Protein AF-A0A1X9Z330-F1 (afdb_monomer_lite)

Foldseek 3Di:
DDDFPVLLLVQLVVQCVVDFDDVVVVVLCVQLVHDPVPFDCDDTSSRNSNRVCVSCVVVVSNLSSLVSVCVVVVPDVSSVVSNCCVPPCPDLVVLVVLLVCQVVQQEEEEEDQQNWWFDDPNDTGGLLLVLLVVLVVQCVVQVQDDDPVCSSPQQRSVVSSCPGPPRDPLPSLVSSVVSVVPTHTPCLLLVLVLVTRHLEYEYQDQEPVNCVVCVPAEFEDEAALVLPDDDGDDPVRHRYYYHDQHHSVDSNSHDRHPVSLVSSLVCCVVVRVHDDVVQLVSQQEHEYEYERDDLVDPSVVSVCVSSVQQNYPAYEYEDCDDDPVSVVSVSVCCVRRVYDYDHDDSSVSSVSSD

Sequence (354 aa):
MALNNKQFYQLVAFSSRQWPFLQPILPILDQAEIDASKIDLTGPASTMWFNIIKRADSLNQLMKLLEVMVIKIPNNDHLKEIKADLAGASFTAQVEHLKTEIRNGHCVLFLGPHFLKYSVGNENIPFSDLFMNELIESLEKYDISYDKTETDNLSYLIDRFETRDLFVSGDTERKAKKISEENDLNSGTFNRIRQLNFPLIINTNPDTTLENLFPAYYSTGFYDMSNSQSPPPVDNGKPFVYNIFGSFENPASIIFTEKEAVDFTKNIYQKNPPIPEFIREIIRNRYGIFIGFDFKEWHLKILFNVLDLRNKPGNYAFTEMKSALLERNMEYYRRQYNMSFVKNDVYRLLVALQ

Secondary structure (DSSP, 8-state):
-PPPHHHHHHHHHHHHHH--SSTTTHHHHHHTT--GGGS---SSHHHHHHHHHHHHHHTT-HHHHHHHHHHHSTT-HHHHHHHHHHHTTTHHHHHHHHHHHHHTT-EEEEE-TTT-EEEETTEEEEHHHHHHHHHHHHHHHTT----TT-TT-HHHHHHHHTTSTT--TTHHHHHHHHHHHHSEE-THHHHHHHTS--SEEEE-S---HHHHH-TTT-EEEE--TT--SPPPP--TTS-EEEETT-BTTBGGG---SHHHHHHHHHHHHHTSSPPPHHHHHHHHTSEEEEES--TT-THHHHHHHHTT-TTSS-EEEEE----SHHHHHHHHHHHHH-EEEEES-HHHHHHHT-

pLDDT: mean 87.77, std 10.0, range [44.56, 97.88]

Structure (mmCIF, N/CA/C/O backbone):
data_AF-A0A1X9Z330-F1
#
_entry.id   AF-A0A1X9Z330-F1
#
loop_
_atom_site.group_PDB
_atom_site.id
_atom_site.type_symbol
_atom_site.label_atom_id
_atom_site.label_alt_id
_atom_site.label_comp_id
_atom_site.label_asym_id
_atom_site.label_entity_id
_atom_site.label_seq_id
_atom_site.pdbx_PDB_ins_code
_atom_site.Cartn_x
_atom_site.Cartn_y
_atom_site.Cartn_z
_atom_site.occupancy
_atom_site.B_iso_or_equiv
_atom_site.auth_seq_id
_atom_site.auth_comp_id
_atom_site.auth_asym_id
_atom_site.auth_atom_id
_atom_site.pdbx_PDB_model_num
ATOM 1 N N . MET A 1 1 ? -8.594 19.526 5.640 1.00 56.91 1 MET A N 1
ATOM 2 C CA . MET A 1 1 ? -9.200 18.236 6.050 1.00 56.91 1 MET A CA 1
ATOM 3 C C . MET A 1 1 ? -10.608 18.269 5.497 1.00 56.91 1 MET A C 1
ATOM 5 O O . MET A 1 1 ? -11.317 19.195 5.854 1.00 56.91 1 MET A O 1
ATOM 9 N N . ALA A 1 2 ? -10.945 17.384 4.558 1.00 58.81 2 ALA A N 1
ATOM 10 C CA . ALA A 1 2 ? -12.160 17.518 3.754 1.00 58.81 2 ALA A CA 1
ATOM 11 C C . ALA A 1 2 ? -13.331 16.742 4.370 1.00 58.81 2 ALA A C 1
ATOM 13 O O . ALA A 1 2 ? -13.139 15.635 4.882 1.00 58.81 2 ALA A O 1
ATOM 14 N N . LEU A 1 3 ? -14.535 17.311 4.293 1.00 69.81 3 LEU A N 1
ATOM 15 C CA . LEU A 1 3 ? -15.782 16.605 4.604 1.00 69.81 3 LEU A CA 1
ATOM 16 C C . LEU A 1 3 ? -15.962 15.440 3.628 1.00 69.81 3 LEU A C 1
ATOM 18 O O . LEU A 1 3 ? -15.691 15.582 2.435 1.00 69.81 3 LEU A O 1
ATOM 22 N N . ASN A 1 4 ? -16.490 14.304 4.090 1.00 74.00 4 ASN A N 1
ATOM 23 C CA . ASN A 1 4 ? -17.019 13.330 3.135 1.00 74.00 4 ASN A CA 1
ATOM 24 C C . ASN A 1 4 ? -18.292 13.890 2.467 1.00 74.00 4 ASN A C 1
ATOM 26 O O . ASN A 1 4 ? -18.942 14.788 3.004 1.00 74.00 4 ASN A O 1
ATOM 30 N N . ASN A 1 5 ? -18.686 13.351 1.309 1.00 70.62 5 ASN A N 1
ATOM 31 C CA . ASN A 1 5 ? -19.840 13.874 0.562 1.00 70.62 5 ASN A CA 1
ATOM 32 C C . ASN A 1 5 ? -21.131 13.908 1.395 1.00 70.62 5 ASN A C 1
ATOM 34 O O . ASN A 1 5 ? -21.907 14.856 1.297 1.00 70.62 5 ASN A O 1
ATOM 38 N N . LYS A 1 6 ? -21.363 12.898 2.243 1.00 74.19 6 LYS A N 1
ATOM 39 C CA . LYS A 1 6 ? -22.547 12.847 3.108 1.00 74.19 6 LYS A CA 1
ATOM 40 C C . LYS A 1 6 ? -22.526 13.995 4.121 1.00 74.19 6 LYS A C 1
ATOM 42 O O . LYS A 1 6 ? -23.500 14.737 4.186 1.00 74.19 6 LYS A O 1
ATOM 47 N N . GLN A 1 7 ? -21.421 14.177 4.843 1.00 80.00 7 GLN A N 1
ATOM 48 C CA . GLN A 1 7 ? -21.238 15.264 5.808 1.00 80.00 7 GLN A CA 1
ATOM 49 C C . GLN A 1 7 ? -21.303 16.634 5.124 1.00 80.00 7 GLN A C 1
ATOM 51 O O . GLN A 1 7 ? -21.917 17.554 5.653 1.00 80.00 7 GLN A O 1
ATOM 56 N N . PHE A 1 8 ? -20.736 16.763 3.922 1.00 84.44 8 PHE A N 1
ATOM 57 C CA . PHE A 1 8 ? -20.800 17.981 3.121 1.00 84.44 8 PHE A CA 1
ATOM 58 C C . PHE A 1 8 ? -22.249 18.363 2.804 1.00 84.44 8 PHE A C 1
ATOM 60 O O . PHE A 1 8 ? -22.682 19.465 3.134 1.00 84.44 8 PHE A O 1
ATOM 67 N N . TYR A 1 9 ? -23.037 17.449 2.232 1.00 85.12 9 TYR A N 1
ATOM 68 C CA . TYR A 1 9 ? -24.438 17.735 1.912 1.00 85.12 9 TYR A CA 1
ATOM 69 C C . TYR A 1 9 ? -25.310 17.896 3.161 1.00 85.12 9 TYR A C 1
ATOM 71 O O . TYR A 1 9 ? -26.231 18.712 3.152 1.00 85.12 9 TYR A O 1
ATOM 79 N N . GLN A 1 10 ? -25.014 17.175 4.246 1.00 85.12 10 GLN A N 1
ATOM 80 C CA . GLN A 1 10 ? -25.671 17.374 5.540 1.00 85.12 10 GLN A CA 1
ATOM 81 C C . GLN A 1 10 ? -25.406 18.777 6.086 1.00 85.12 10 GLN A C 1
ATOM 83 O O . GLN A 1 10 ? -26.355 19.456 6.476 1.00 85.12 10 GLN A O 1
ATOM 88 N N . LEU A 1 11 ? -24.154 19.240 6.038 1.00 90.75 11 LEU A N 1
ATOM 89 C CA . LEU A 1 11 ? -23.773 20.580 6.466 1.00 90.75 11 LEU A CA 1
ATOM 90 C C . LEU A 1 11 ? -24.428 21.645 5.580 1.00 90.75 11 LEU A C 1
ATOM 92 O O . LEU A 1 11 ? -25.021 22.577 6.108 1.00 90.75 11 LEU A O 1
ATOM 96 N N . VAL A 1 12 ? -24.431 21.477 4.251 1.00 92.94 12 VAL A N 1
ATOM 97 C CA . VAL A 1 12 ? -25.149 22.378 3.327 1.00 92.94 12 VAL A CA 1
ATOM 98 C C . VAL A 1 12 ? -26.636 22.449 3.678 1.00 92.94 12 VAL A C 1
ATOM 100 O O . VAL A 1 12 ? -27.180 23.539 3.860 1.00 92.94 12 VAL A O 1
ATOM 103 N N . ALA A 1 13 ? -27.309 21.303 3.803 1.00 88.69 13 ALA A N 1
ATOM 104 C CA . ALA A 1 13 ? -28.741 21.238 4.089 1.00 88.69 13 ALA A CA 1
ATOM 105 C C . ALA A 1 13 ? -29.089 21.791 5.477 1.00 88.69 13 ALA A C 1
ATOM 107 O O . ALA A 1 13 ? -30.158 22.371 5.679 1.00 88.69 13 ALA A O 1
ATOM 108 N N . PHE A 1 14 ? -28.207 21.595 6.453 1.00 92.19 14 PHE A N 1
ATOM 109 C CA . PHE A 1 14 ? -28.332 22.177 7.778 1.00 92.19 14 PHE A CA 1
ATOM 110 C C . PHE A 1 14 ? -28.201 23.704 7.719 1.00 92.19 14 PHE A C 1
ATOM 112 O O . PHE A 1 14 ? -29.135 24.411 8.099 1.00 92.19 14 PHE A O 1
ATOM 119 N N . SER A 1 15 ? -27.095 24.215 7.178 1.00 93.75 15 SER A N 1
ATOM 120 C CA . SER A 1 15 ? -26.794 25.648 7.157 1.00 93.75 15 SER A CA 1
ATOM 121 C C . SER A 1 15 ? -27.817 26.442 6.351 1.00 93.75 15 SER A C 1
ATOM 123 O O . SER A 1 15 ? -28.225 27.519 6.771 1.00 93.75 15 SER A O 1
ATOM 125 N N . SER A 1 16 ? -28.324 25.868 5.257 1.00 92.81 16 SER A N 1
ATOM 126 C CA . SER A 1 16 ? -29.376 26.482 4.433 1.00 92.81 16 SER A CA 1
ATOM 127 C C . SER A 1 16 ? -30.691 26.681 5.179 1.00 92.81 16 SER A C 1
ATOM 129 O O . SER A 1 16 ? -31.423 27.622 4.888 1.00 92.81 16 SER A O 1
ATOM 131 N N . ARG A 1 17 ? -31.000 25.797 6.136 1.00 91.94 17 ARG A N 1
ATOM 132 C CA . ARG A 1 17 ? -32.191 25.917 6.985 1.00 91.94 17 ARG A CA 1
ATOM 133 C C . ARG A 1 17 ? -31.987 26.929 8.107 1.00 91.94 17 ARG A C 1
ATOM 135 O O . ARG A 1 17 ? -32.927 27.639 8.441 1.00 91.94 17 ARG A O 1
ATOM 142 N N . GLN A 1 18 ? -30.784 26.997 8.676 1.00 93.50 18 GLN A N 1
ATOM 143 C CA . GLN A 1 18 ? -30.483 27.912 9.783 1.00 93.50 18 GLN A CA 1
ATOM 144 C C . GLN A 1 18 ? -30.263 29.357 9.330 1.00 93.50 18 GLN A C 1
ATOM 146 O O . GLN A 1 18 ? -30.708 30.293 9.989 1.00 93.50 18 GLN A O 1
ATOM 151 N N . TRP A 1 19 ? -29.603 29.543 8.188 1.00 94.88 19 TRP A N 1
ATOM 152 C CA . TRP A 1 19 ? -29.286 30.848 7.615 1.00 94.88 19 TRP A CA 1
ATOM 153 C C . TRP A 1 19 ? -29.742 30.901 6.153 1.00 94.88 19 TRP A C 1
ATOM 155 O O . TRP A 1 19 ? -28.921 30.767 5.242 1.00 94.88 19 TRP A O 1
ATOM 165 N N . PRO A 1 20 ? -31.055 31.075 5.910 1.00 93.56 20 PRO A N 1
ATOM 166 C CA . PRO A 1 20 ? -31.608 31.092 4.558 1.00 93.56 20 PRO A CA 1
ATOM 167 C C . PRO A 1 20 ? -31.329 32.396 3.792 1.00 93.56 20 PRO A C 1
ATOM 169 O O . PRO A 1 20 ? -31.507 32.442 2.577 1.00 93.56 20 PRO A O 1
ATOM 172 N N . PHE A 1 21 ? -30.897 33.456 4.481 1.00 94.50 21 PHE A N 1
ATOM 173 C CA . PHE A 1 21 ? -30.678 34.783 3.904 1.00 94.50 21 PHE A CA 1
ATOM 174 C C . PHE A 1 21 ? -29.205 35.188 3.962 1.00 94.50 21 PHE A C 1
ATOM 176 O O . PHE A 1 21 ? -28.475 34.767 4.854 1.00 94.50 21 PHE A O 1
ATOM 183 N N . LEU A 1 22 ? -28.793 36.066 3.046 1.00 89.50 22 LEU A N 1
ATOM 184 C CA . LEU A 1 22 ? -27.410 36.535 2.934 1.00 89.50 22 LEU A CA 1
ATOM 185 C C . LEU A 1 22 ? -26.952 37.379 4.135 1.00 89.50 22 LEU A C 1
ATOM 187 O O . LEU A 1 22 ? -25.829 37.225 4.605 1.00 89.50 22 LEU A O 1
ATOM 191 N N . GLN A 1 23 ? -27.816 38.258 4.652 1.00 92.44 23 GLN A N 1
ATOM 192 C CA . GLN A 1 23 ? -27.437 39.224 5.695 1.00 92.44 23 GLN A CA 1
ATOM 193 C C . GLN A 1 23 ? -26.876 38.558 6.974 1.00 92.44 23 GLN A C 1
ATOM 195 O O . GLN A 1 23 ? -25.822 38.981 7.441 1.00 92.44 23 GLN A O 1
ATOM 200 N N . PRO A 1 24 ? -27.474 37.473 7.510 1.00 90.00 24 PRO A N 1
ATOM 201 C CA . PRO A 1 24 ? -26.894 36.721 8.629 1.00 90.00 24 PRO A CA 1
ATOM 202 C C . PRO A 1 24 ? -25.592 35.963 8.323 1.00 90.00 24 PRO A C 1
ATOM 204 O O . PRO A 1 24 ? -24.883 35.596 9.257 1.00 90.00 24 PRO A O 1
ATOM 207 N N . ILE A 1 25 ? -25.290 35.692 7.049 1.00 92.12 25 ILE A N 1
ATOM 208 C CA . ILE A 1 25 ? -24.130 34.892 6.628 1.00 92.12 25 ILE A CA 1
ATOM 209 C C . ILE A 1 25 ? -22.856 35.738 6.608 1.00 92.12 25 ILE A C 1
ATOM 211 O O . ILE A 1 25 ? -21.804 35.256 7.019 1.00 92.12 25 ILE A O 1
ATOM 215 N N . LEU A 1 26 ? -22.932 36.999 6.168 1.00 93.94 26 LEU A N 1
ATOM 216 C CA . LEU A 1 26 ? -21.749 37.856 6.009 1.00 93.94 26 LEU A CA 1
ATOM 217 C C . LEU A 1 26 ? -20.899 37.969 7.292 1.00 93.94 26 LEU A C 1
ATOM 219 O O . LEU A 1 26 ? -19.690 37.764 7.197 1.00 93.94 26 LEU A O 1
ATOM 223 N N . PRO A 1 27 ? -21.477 38.171 8.496 1.00 94.88 27 PRO A N 1
ATOM 224 C CA . PRO A 1 27 ? -20.693 38.190 9.732 1.00 94.88 27 PRO A CA 1
ATOM 225 C C . PRO A 1 27 ? -20.061 36.837 10.083 1.00 94.88 27 PRO A C 1
ATOM 227 O O . PRO A 1 27 ? -19.044 36.802 10.766 1.00 94.88 27 PRO A O 1
ATOM 230 N N . ILE A 1 28 ? -20.660 35.718 9.656 1.00 95.12 28 ILE A N 1
ATOM 231 C CA . ILE A 1 28 ? -20.098 34.375 9.872 1.00 95.12 28 ILE A CA 1
ATOM 232 C C . ILE A 1 28 ? -18.849 34.194 9.008 1.00 95.12 28 ILE A C 1
ATOM 234 O O . ILE A 1 28 ? -17.841 33.688 9.493 1.00 95.12 28 ILE A O 1
ATOM 238 N N . LEU A 1 29 ? -18.915 34.622 7.744 1.00 95.81 29 LEU A N 1
ATOM 239 C CA . LEU A 1 29 ? -17.787 34.549 6.816 1.00 95.81 29 LEU A CA 1
ATOM 240 C C . LEU A 1 29 ? -16.638 35.452 7.261 1.00 95.81 29 LEU A C 1
ATOM 242 O O . LEU A 1 29 ? -15.501 34.994 7.296 1.00 95.81 29 LEU A O 1
ATOM 246 N N . ASP A 1 30 ? -16.944 36.683 7.671 1.00 95.19 30 ASP A N 1
ATOM 247 C CA . ASP A 1 30 ? -15.957 37.638 8.182 1.00 95.19 30 ASP A CA 1
ATOM 248 C C . ASP A 1 30 ? -15.206 37.082 9.406 1.00 95.19 30 ASP A C 1
ATOM 250 O O . ASP A 1 30 ? -13.979 37.007 9.409 1.00 95.19 30 ASP A O 1
ATOM 254 N N . GLN A 1 31 ? -15.937 36.554 10.396 1.00 94.81 31 GLN A N 1
ATOM 255 C CA . GLN A 1 31 ? -15.348 35.926 11.588 1.00 94.81 31 GLN A CA 1
ATOM 256 C C . GLN A 1 31 ? -14.548 34.653 11.277 1.00 94.81 31 GLN A C 1
ATOM 258 O O . GLN A 1 31 ? -13.631 34.310 12.019 1.00 94.81 31 GLN A O 1
ATOM 263 N N . ALA A 1 32 ? -14.887 33.948 10.197 1.00 93.88 32 ALA A N 1
ATOM 264 C CA . ALA A 1 32 ? -14.151 32.780 9.722 1.00 93.88 32 ALA A CA 1
ATOM 265 C C . ALA A 1 32 ? -12.965 33.142 8.804 1.00 93.88 32 ALA A C 1
ATOM 267 O O . ALA A 1 32 ? -12.297 32.236 8.302 1.00 93.88 32 ALA A O 1
ATOM 268 N N . GLU A 1 33 ? -12.703 34.439 8.585 1.00 95.25 33 GLU A N 1
ATOM 269 C CA . GLU A 1 33 ? -11.701 34.981 7.656 1.00 95.25 33 GLU A CA 1
ATOM 270 C C . GLU A 1 33 ? -11.928 34.551 6.191 1.00 95.25 33 GLU A C 1
ATOM 272 O O . GLU A 1 33 ? -10.986 34.394 5.409 1.00 95.25 33 GLU A O 1
ATOM 277 N N . ILE A 1 34 ? -13.186 34.333 5.803 1.00 94.06 34 ILE A N 1
ATOM 278 C CA . ILE A 1 34 ? -13.578 33.928 4.452 1.00 94.06 34 ILE A CA 1
ATOM 279 C C . ILE A 1 34 ? -14.034 35.161 3.670 1.00 94.06 34 ILE A C 1
ATOM 281 O O . ILE A 1 34 ? -15.071 35.760 3.949 1.00 94.06 34 ILE A O 1
ATOM 285 N N . ASP A 1 35 ? -13.276 35.503 2.630 1.00 93.88 35 ASP A N 1
ATOM 286 C CA . ASP A 1 35 ? -13.568 36.632 1.745 1.00 93.88 35 ASP A CA 1
ATOM 287 C C . ASP A 1 35 ? -14.822 36.373 0.889 1.00 93.88 35 ASP A C 1
ATOM 289 O O . ASP A 1 35 ? -14.773 35.686 -0.139 1.00 93.88 35 ASP A O 1
ATOM 293 N N . ALA A 1 36 ? -15.949 36.948 1.318 1.00 93.56 36 ALA A N 1
ATOM 294 C CA . ALA A 1 36 ? -17.247 36.825 0.660 1.00 93.56 36 ALA A CA 1
ATOM 295 C C . ALA A 1 36 ? -17.252 37.361 -0.783 1.00 93.56 36 ALA A C 1
ATOM 297 O O . ALA A 1 36 ? -18.036 36.879 -1.598 1.00 93.56 36 ALA A O 1
ATOM 298 N N . SER A 1 37 ? -16.359 38.298 -1.134 1.00 93.50 37 SER A N 1
ATOM 299 C CA . SER A 1 37 ? -16.275 38.846 -2.500 1.00 93.50 37 SER A CA 1
ATOM 300 C C . SER A 1 37 ? -15.799 37.817 -3.532 1.00 93.50 37 SER A C 1
ATOM 302 O O . SER A 1 37 ? -16.003 37.989 -4.732 1.00 93.50 37 SER A O 1
ATOM 304 N N . LYS A 1 38 ? -15.189 36.719 -3.066 1.00 93.31 38 LYS A N 1
ATOM 305 C CA . LYS A 1 38 ? -14.674 35.619 -3.894 1.00 93.31 38 LYS A CA 1
ATOM 306 C C . LYS A 1 38 ? -15.622 34.422 -3.957 1.00 93.31 38 LYS A C 1
ATOM 308 O O . LYS A 1 38 ? -15.204 33.342 -4.379 1.00 93.31 38 LYS A O 1
ATOM 313 N N . ILE A 1 39 ? -16.862 34.577 -3.498 1.00 94.06 39 ILE A N 1
ATOM 314 C CA . ILE A 1 39 ? -17.867 33.516 -3.462 1.00 94.06 39 ILE A CA 1
ATOM 315 C C . ILE A 1 39 ? -19.092 33.991 -4.233 1.00 94.06 39 ILE A C 1
ATOM 317 O O . ILE A 1 39 ? -19.594 35.087 -4.002 1.00 94.06 39 ILE A O 1
ATOM 321 N N . ASP A 1 40 ? -19.600 33.147 -5.127 1.00 93.88 40 ASP A N 1
ATOM 322 C CA . ASP A 1 40 ? -20.923 33.366 -5.700 1.00 93.88 40 ASP A CA 1
ATOM 323 C C . ASP A 1 40 ? -21.986 33.083 -4.630 1.00 93.88 40 ASP A C 1
ATOM 325 O O . ASP A 1 40 ? -22.266 31.931 -4.282 1.00 93.88 40 ASP A O 1
ATOM 329 N N . LEU A 1 41 ? -22.529 34.165 -4.075 1.00 94.62 41 LEU A N 1
ATOM 330 C CA . LEU A 1 41 ? -23.576 34.166 -3.056 1.00 94.62 41 LEU A CA 1
ATOM 331 C C . LEU A 1 41 ? -24.956 34.467 -3.660 1.00 94.62 41 LEU A C 1
ATOM 333 O O . LEU A 1 41 ? -25.860 34.910 -2.954 1.00 94.62 41 LEU A O 1
ATOM 337 N N . THR A 1 42 ? -25.126 34.261 -4.967 1.00 91.31 42 THR A N 1
ATOM 338 C CA . THR A 1 42 ? -26.423 34.412 -5.625 1.00 91.31 42 THR A CA 1
ATOM 339 C C . THR A 1 42 ? -27.239 33.116 -5.569 1.00 91.31 42 THR A C 1
ATOM 341 O O . THR A 1 42 ? -26.714 32.006 -5.454 1.00 91.31 42 THR A O 1
ATOM 344 N N . GLY A 1 43 ? -28.564 33.255 -5.640 1.00 92.19 43 GLY A N 1
ATOM 345 C CA . GLY A 1 43 ? -29.489 32.125 -5.716 1.00 92.19 43 GLY A CA 1
ATOM 346 C C . GLY A 1 43 ? -29.973 31.582 -4.362 1.00 92.19 43 GLY A C 1
ATOM 347 O O . GLY A 1 43 ? -29.918 32.273 -3.343 1.00 92.19 43 GLY A O 1
ATOM 348 N N . PRO A 1 44 ? -30.535 30.356 -4.351 1.00 94.81 44 PRO A N 1
ATOM 349 C CA . PRO A 1 44 ? -31.099 29.745 -3.150 1.00 94.81 44 PRO A CA 1
ATOM 350 C C . PRO A 1 44 ? -30.056 29.503 -2.053 1.00 94.81 44 PRO A C 1
ATOM 352 O O . PRO A 1 44 ? -28.879 29.273 -2.335 1.00 94.81 44 PRO A O 1
ATOM 355 N N . ALA A 1 45 ? -30.507 29.438 -0.797 1.00 92.81 45 ALA A N 1
ATOM 356 C CA . ALA A 1 45 ? -29.646 29.201 0.365 1.00 92.81 45 ALA A CA 1
ATOM 357 C C . ALA A 1 45 ? -28.756 27.952 0.240 1.00 92.81 45 ALA A C 1
ATOM 359 O O . ALA A 1 45 ? -27.589 27.990 0.620 1.00 92.81 45 ALA A O 1
ATOM 360 N N . SER A 1 46 ? -29.273 26.876 -0.361 1.00 91.38 46 SER A N 1
ATOM 361 C CA . SER A 1 46 ? -28.507 25.658 -0.649 1.00 91.38 46 SER A CA 1
ATOM 362 C C . SER A 1 46 ? -27.320 25.899 -1.569 1.00 91.38 46 SER A C 1
ATOM 364 O O . SER A 1 46 ? -26.252 25.340 -1.339 1.00 91.38 46 SER A O 1
ATOM 366 N N . THR A 1 47 ? -27.488 26.744 -2.583 1.00 93.38 47 THR A N 1
ATOM 367 C CA . THR A 1 47 ? -26.426 27.094 -3.530 1.00 93.38 47 THR A CA 1
ATOM 368 C C . THR A 1 47 ? -25.387 27.986 -2.860 1.00 93.38 47 THR A C 1
ATOM 370 O O . THR A 1 47 ? -24.194 27.705 -2.960 1.00 93.38 47 THR A O 1
ATOM 373 N N . MET A 1 48 ? -25.830 28.988 -2.089 1.00 96.25 48 MET A N 1
ATOM 374 C CA . MET A 1 48 ? -24.928 29.841 -1.308 1.00 96.25 48 MET A CA 1
ATOM 375 C C . MET A 1 48 ? -24.061 29.008 -0.355 1.00 96.25 48 MET A C 1
ATOM 377 O O . MET A 1 48 ? -22.835 29.093 -0.395 1.00 96.25 48 MET A O 1
ATOM 381 N N . TRP A 1 49 ? -24.672 28.148 0.466 1.00 96.62 49 TRP A N 1
ATOM 382 C CA . TRP A 1 49 ? -23.940 27.327 1.434 1.00 96.62 49 TRP A CA 1
ATOM 383 C C . TRP A 1 49 ? -23.068 26.253 0.788 1.00 96.62 49 TRP A C 1
ATOM 385 O O . TRP A 1 49 ? -21.982 25.978 1.297 1.00 96.62 49 TRP A O 1
ATOM 395 N N . PHE A 1 50 ? -23.482 25.693 -0.350 1.00 96.00 50 PHE A N 1
ATOM 396 C CA . PHE A 1 50 ? -22.623 24.826 -1.156 1.00 96.00 50 PHE A CA 1
ATOM 397 C C . PHE A 1 50 ? -21.334 25.551 -1.564 1.00 96.00 50 PHE A C 1
ATOM 399 O O . PHE A 1 50 ? -20.237 25.039 -1.332 1.00 96.00 50 PHE A O 1
ATOM 406 N N . ASN A 1 51 ? -21.456 26.762 -2.116 1.00 94.19 51 ASN A N 1
ATOM 407 C CA . ASN A 1 51 ? -20.315 27.561 -2.564 1.00 94.19 51 ASN A CA 1
ATOM 408 C C . ASN A 1 51 ? -19.423 27.995 -1.392 1.00 94.19 51 ASN A C 1
ATOM 410 O O . ASN A 1 51 ? -18.198 27.903 -1.490 1.00 94.19 51 ASN A O 1
ATOM 414 N N . ILE A 1 52 ? -20.022 28.393 -0.265 1.00 96.75 52 ILE A N 1
ATOM 415 C CA . ILE A 1 52 ? -19.310 28.764 0.965 1.00 96.75 52 ILE A CA 1
ATOM 416 C C . ILE A 1 52 ? -18.484 27.596 1.502 1.00 96.75 52 ILE A C 1
ATOM 418 O O . ILE A 1 52 ? -17.282 27.746 1.710 1.00 96.75 52 ILE A O 1
ATOM 422 N N . ILE A 1 53 ? -19.103 26.430 1.716 1.00 94.50 53 ILE A N 1
ATOM 423 C CA . ILE A 1 53 ? -18.427 25.275 2.324 1.00 94.50 53 ILE A CA 1
ATOM 424 C C . ILE A 1 53 ? -17.328 24.766 1.388 1.00 94.50 53 ILE A C 1
ATOM 426 O O . ILE A 1 53 ? -16.219 24.491 1.840 1.00 94.50 53 ILE A O 1
ATOM 430 N N . LYS A 1 54 ? -17.589 24.726 0.075 1.00 90.12 54 LYS A N 1
ATOM 431 C CA . LYS A 1 54 ? -16.582 24.359 -0.929 1.00 90.12 54 LYS A CA 1
ATOM 432 C C . LYS A 1 54 ? -15.395 25.327 -0.929 1.00 90.12 54 LYS A C 1
ATOM 434 O O . LYS A 1 54 ? -14.246 24.891 -1.006 1.00 90.12 54 LYS A O 1
ATOM 439 N N . ARG A 1 55 ? -15.647 26.637 -0.814 1.00 89.31 55 ARG A N 1
ATOM 440 C CA . ARG A 1 55 ? -14.582 27.645 -0.719 1.00 89.31 55 ARG A CA 1
ATOM 441 C C . ARG A 1 55 ? -13.783 27.490 0.572 1.00 89.31 55 ARG A C 1
ATOM 443 O O . ARG A 1 55 ? -12.556 27.462 0.505 1.00 89.31 55 ARG A O 1
ATOM 450 N N . ALA A 1 56 ? -14.461 27.350 1.708 1.00 88.75 56 ALA A N 1
ATOM 451 C CA . ALA A 1 56 ? -13.834 27.171 3.013 1.00 88.75 56 ALA A CA 1
ATOM 452 C C . ALA A 1 56 ? -12.929 25.932 3.043 1.00 88.75 56 ALA A C 1
ATOM 454 O O . ALA A 1 56 ? -11.813 26.002 3.551 1.00 88.75 56 ALA A O 1
ATOM 455 N N . ASP A 1 57 ? -13.368 24.819 2.450 1.00 81.88 57 ASP A N 1
ATOM 456 C CA . ASP A 1 57 ? -12.562 23.600 2.347 1.00 81.88 57 ASP A CA 1
ATOM 457 C C . ASP A 1 57 ? -11.322 23.812 1.462 1.00 81.88 57 ASP A C 1
ATOM 459 O O . ASP A 1 57 ? -10.202 23.521 1.882 1.00 81.88 57 ASP A O 1
ATOM 463 N N . SER A 1 58 ? -11.480 24.460 0.297 1.00 79.81 58 SER A N 1
ATOM 464 C CA . SER A 1 58 ? -10.356 24.763 -0.610 1.00 79.81 58 SER A CA 1
ATOM 465 C C . SER A 1 58 ? -9.269 25.653 0.011 1.00 79.81 58 SER A C 1
ATOM 467 O O . SER A 1 58 ? -8.107 25.579 -0.384 1.00 79.81 58 SER A O 1
ATOM 469 N N . LEU A 1 59 ? -9.640 26.484 0.990 1.00 79.00 59 LEU A N 1
ATOM 470 C CA . LEU A 1 59 ? -8.735 27.383 1.710 1.00 79.00 59 LEU A CA 1
ATOM 471 C C . LEU A 1 59 ? -8.244 26.800 3.046 1.00 79.00 59 LEU A C 1
ATOM 473 O O . LEU A 1 59 ? -7.531 27.482 3.776 1.00 79.00 59 LEU A O 1
ATOM 477 N N . ASN A 1 60 ? -8.608 25.558 3.390 1.00 76.38 60 ASN A N 1
ATOM 478 C CA . ASN A 1 60 ? -8.390 24.961 4.717 1.00 76.38 60 ASN A CA 1
ATOM 479 C C . ASN A 1 60 ? -8.979 25.790 5.884 1.00 76.38 60 ASN A C 1
ATOM 481 O O . ASN A 1 60 ? -8.496 25.719 7.011 1.00 76.38 60 ASN A O 1
ATOM 485 N N . GLN A 1 61 ? -10.044 26.551 5.635 1.00 85.62 61 GLN A N 1
ATOM 486 C CA . GLN A 1 61 ? -10.740 27.394 6.617 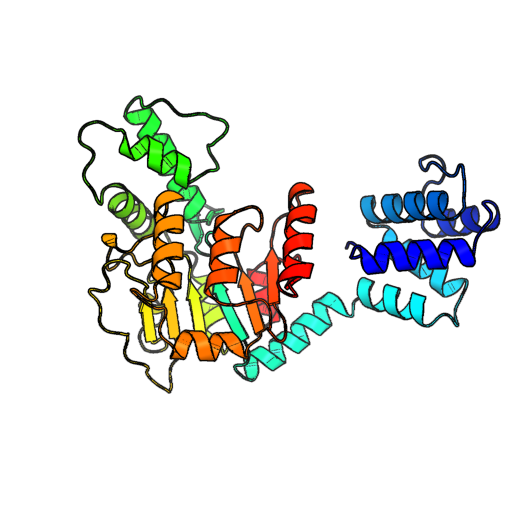1.00 85.62 61 GLN A CA 1
ATOM 487 C C . GLN A 1 61 ? -12.025 26.754 7.162 1.00 85.62 61 GLN A C 1
ATOM 489 O O . GLN A 1 61 ? -12.727 27.355 7.972 1.00 85.62 61 GLN A O 1
ATOM 494 N N . LEU A 1 62 ? -12.340 25.523 6.755 1.00 87.94 62 LEU A N 1
ATOM 495 C CA . LEU A 1 62 ? -13.563 24.833 7.163 1.00 87.94 62 LEU A CA 1
ATOM 496 C C . LEU A 1 62 ? -13.715 24.712 8.692 1.00 87.94 62 LEU A C 1
ATOM 498 O O . LEU A 1 62 ? -14.814 24.874 9.216 1.00 87.94 62 LEU A O 1
ATOM 502 N N . MET A 1 63 ? -12.615 24.480 9.411 1.00 84.69 63 MET A N 1
ATOM 503 C CA . MET A 1 63 ? -12.631 24.425 10.875 1.00 84.69 63 MET A CA 1
ATOM 504 C C . MET A 1 63 ? -13.009 25.761 11.512 1.00 84.69 63 MET A C 1
ATOM 506 O O . MET A 1 63 ? -13.863 25.785 12.396 1.00 84.69 63 MET A O 1
ATOM 510 N N . LYS A 1 64 ? -12.447 26.870 11.015 1.00 89.06 64 LYS A N 1
ATOM 511 C CA . LYS A 1 64 ? -12.798 28.221 11.475 1.00 89.06 64 LYS A CA 1
ATOM 512 C C . LYS A 1 64 ? -14.276 28.516 11.219 1.00 89.06 64 LYS A C 1
ATOM 514 O O . LYS A 1 64 ? -14.976 28.999 12.102 1.00 89.06 64 LYS A O 1
ATOM 519 N N . LEU A 1 65 ? -14.778 28.148 10.036 1.00 93.88 65 LEU A N 1
ATOM 520 C CA . LEU A 1 65 ? -16.195 28.289 9.698 1.00 93.88 65 LEU A CA 1
ATOM 521 C C . LEU A 1 65 ? -17.091 27.535 10.695 1.00 93.88 65 LEU A C 1
ATOM 523 O O . LEU A 1 65 ? -18.041 28.105 11.228 1.00 93.88 65 LEU A O 1
ATOM 527 N N . LEU A 1 66 ? -16.764 26.278 11.000 1.00 91.38 66 LEU A N 1
ATOM 528 C CA . LEU A 1 66 ? -17.526 25.471 11.957 1.00 91.38 66 LEU A CA 1
ATOM 529 C C . LEU A 1 66 ? -17.429 25.983 13.393 1.00 91.38 66 LEU A C 1
ATOM 531 O O . LEU A 1 66 ? -18.409 25.904 14.131 1.00 91.38 66 LEU A O 1
ATOM 535 N N . GLU A 1 67 ? -16.284 26.524 13.805 1.00 91.50 67 GLU A N 1
ATOM 536 C CA . GLU A 1 67 ? -16.132 27.173 15.107 1.00 91.50 67 GLU A CA 1
ATOM 537 C C . GLU A 1 67 ? -17.104 28.337 15.267 1.00 91.50 67 GLU A C 1
ATOM 539 O O . GLU A 1 67 ? -17.851 28.371 16.248 1.00 91.50 67 GLU A O 1
ATOM 544 N N . VAL A 1 68 ? -17.161 29.224 14.272 1.00 95.19 68 VAL A N 1
ATOM 545 C CA . VAL A 1 68 ? -18.095 30.354 14.262 1.00 95.19 68 VAL A CA 1
ATOM 546 C C . VAL A 1 68 ? -19.544 29.860 14.266 1.00 95.19 68 VAL A C 1
ATOM 548 O O . VAL A 1 68 ? -20.363 30.347 15.046 1.00 95.19 68 VAL A O 1
ATOM 551 N N . MET A 1 69 ? -19.873 28.849 13.458 1.00 94.31 69 MET A N 1
ATOM 552 C CA . MET A 1 69 ? -21.225 28.277 13.405 1.00 94.31 69 MET A CA 1
ATOM 553 C C . MET A 1 69 ? -21.659 27.657 14.742 1.00 94.31 69 MET A C 1
ATOM 555 O O . MET A 1 69 ? -22.791 27.878 15.175 1.00 94.31 69 MET A O 1
ATOM 559 N N . VAL A 1 70 ? -20.769 26.926 15.424 1.00 92.88 70 VAL A N 1
ATOM 560 C CA . VAL A 1 70 ? -21.038 26.344 16.752 1.00 92.88 70 VAL A CA 1
ATOM 561 C C . VAL A 1 70 ? -21.220 27.433 17.808 1.00 92.88 70 VAL A C 1
ATOM 563 O O . VAL A 1 70 ? -22.102 27.306 18.651 1.00 92.88 70 VAL A O 1
ATOM 566 N N . ILE A 1 71 ? -20.454 28.528 17.748 1.00 93.50 71 ILE A N 1
ATOM 567 C CA . ILE A 1 71 ? -20.643 29.682 18.645 1.00 93.50 71 ILE A CA 1
ATOM 568 C C . ILE A 1 71 ? -22.020 30.323 18.428 1.00 93.50 71 ILE A C 1
ATOM 570 O O . ILE A 1 71 ? -22.682 30.710 19.390 1.00 93.50 71 ILE A O 1
ATOM 574 N N . LYS A 1 72 ? -22.476 30.428 17.173 1.00 92.56 72 LYS A N 1
ATOM 575 C CA . LYS A 1 72 ? -23.783 31.014 16.837 1.00 92.56 72 LYS A CA 1
ATOM 576 C C . LYS A 1 72 ? -24.962 30.114 17.204 1.00 92.56 72 LYS A C 1
ATOM 578 O O . LYS A 1 72 ? -26.041 30.636 17.476 1.00 92.56 72 LYS A O 1
ATOM 583 N N . ILE A 1 73 ? -24.774 28.793 17.219 1.00 91.44 73 ILE A N 1
ATOM 584 C CA . ILE A 1 73 ? -25.816 27.819 17.573 1.00 91.44 73 ILE A CA 1
ATOM 585 C C . ILE A 1 73 ? -25.258 26.797 18.583 1.00 91.44 73 ILE A C 1
ATOM 587 O O . ILE A 1 73 ? -25.061 25.624 18.251 1.00 91.44 73 ILE A O 1
ATOM 591 N N . PRO A 1 74 ? -25.029 27.208 19.845 1.00 86.50 74 PRO A N 1
ATOM 592 C CA . PRO A 1 74 ? -24.315 26.398 20.836 1.00 86.50 74 PRO A CA 1
ATOM 593 C C . PRO A 1 74 ? -25.068 25.137 21.274 1.00 86.50 74 PRO A C 1
ATOM 595 O O . PRO A 1 74 ? -24.460 24.225 21.826 1.00 86.50 74 PRO A O 1
ATOM 598 N N . ASN A 1 75 ? -26.372 25.041 21.009 1.00 88.00 75 ASN A N 1
ATOM 599 C CA . ASN A 1 75 ? -27.199 23.878 21.353 1.00 88.00 75 ASN A CA 1
ATOM 600 C C . ASN A 1 75 ? -27.402 22.911 20.177 1.00 88.00 75 ASN A C 1
ATOM 602 O O . ASN A 1 75 ? -28.277 22.055 20.232 1.00 88.00 75 ASN A O 1
ATOM 606 N N . ASN A 1 76 ? -26.632 23.050 19.093 1.00 85.75 76 ASN A N 1
ATOM 607 C CA . ASN A 1 76 ? -26.734 22.140 17.962 1.00 85.75 76 ASN A CA 1
ATOM 608 C C . ASN A 1 76 ? -25.727 20.990 18.068 1.00 85.75 76 ASN A C 1
ATOM 610 O O . ASN A 1 76 ? -24.551 21.152 17.743 1.00 85.75 76 ASN A O 1
ATOM 614 N N . ASP A 1 77 ? -26.199 19.822 18.493 1.00 78.81 77 ASP A N 1
ATOM 615 C CA . ASP A 1 77 ? -25.334 18.652 18.674 1.00 78.81 77 ASP A CA 1
ATOM 616 C C . ASP A 1 77 ? -24.771 18.123 17.349 1.00 78.81 77 ASP A C 1
ATOM 618 O O . ASP A 1 77 ? -23.633 17.671 17.311 1.00 78.81 77 ASP A O 1
ATOM 622 N N . HIS A 1 78 ? -25.490 18.302 16.237 1.00 76.19 78 HIS A N 1
ATOM 623 C CA . HIS A 1 78 ? -25.021 17.895 14.911 1.00 76.19 78 HIS A CA 1
ATOM 624 C C . HIS A 1 78 ? -23.830 18.736 14.410 1.00 76.19 78 HIS A C 1
ATOM 626 O O . HIS A 1 78 ? -22.876 18.199 13.855 1.00 76.19 78 HIS A O 1
ATOM 632 N N . LEU A 1 79 ? -23.830 20.055 14.639 1.00 82.69 79 LEU A N 1
ATOM 633 C CA . LEU A 1 79 ? -22.674 20.908 14.345 1.00 82.69 79 LEU A CA 1
ATOM 634 C C . LEU A 1 79 ? -21.487 20.592 15.255 1.00 82.69 79 LEU A C 1
ATOM 636 O O . LEU A 1 79 ? -20.348 20.642 14.796 1.00 82.69 79 LEU A O 1
ATOM 640 N N . LYS A 1 80 ? -21.735 20.279 16.533 1.00 81.19 80 LYS A N 1
ATOM 641 C CA . LYS A 1 80 ? -20.677 19.848 17.459 1.00 81.19 80 LYS A CA 1
ATOM 642 C C . LYS A 1 80 ? -20.061 18.524 17.023 1.00 81.19 80 LYS A C 1
ATOM 644 O O . LYS A 1 80 ? -18.848 18.401 17.106 1.00 81.19 80 LYS A O 1
ATOM 649 N N . GLU A 1 81 ? -20.870 17.586 16.538 1.00 71.12 81 GLU A N 1
ATOM 650 C CA . GLU A 1 81 ? -20.437 16.298 15.988 1.00 71.12 81 GLU A CA 1
ATOM 651 C C . GLU A 1 81 ? -19.582 16.498 14.727 1.00 71.12 81 GLU A C 1
ATOM 653 O O . GLU A 1 81 ? -18.423 16.099 14.715 1.00 71.12 81 GLU A O 1
ATOM 658 N N . ILE A 1 82 ? -20.073 17.247 13.728 1.00 76.31 82 ILE A N 1
ATOM 659 C CA . ILE A 1 82 ? -19.299 17.580 12.514 1.00 76.31 82 ILE A CA 1
ATOM 660 C C . ILE A 1 82 ? -17.997 18.319 12.869 1.00 76.31 82 ILE A C 1
ATOM 662 O O . ILE A 1 82 ? -16.945 18.063 12.280 1.00 76.31 82 ILE A O 1
ATOM 666 N N . LYS A 1 83 ? -18.044 19.236 13.845 1.00 80.44 83 LYS A N 1
ATOM 667 C CA . LYS A 1 83 ? -16.857 19.937 14.343 1.00 80.44 83 LYS A CA 1
ATOM 668 C C . LYS A 1 83 ? -15.904 18.983 15.062 1.00 80.44 83 LYS A C 1
ATOM 670 O O . LYS A 1 83 ? -14.709 19.102 14.846 1.00 80.44 83 LYS A O 1
ATOM 675 N N . ALA A 1 84 ? -16.378 18.062 15.897 1.00 65.25 84 ALA A N 1
ATOM 676 C CA . ALA A 1 84 ? -15.538 17.092 16.603 1.00 65.25 84 ALA A CA 1
ATOM 677 C C . ALA A 1 84 ? -14.854 16.120 15.628 1.00 65.25 84 ALA A C 1
ATOM 679 O O . ALA A 1 84 ? -13.645 15.885 15.744 1.00 65.25 84 ALA A O 1
ATOM 680 N N . ASP A 1 85 ? -15.598 15.653 14.621 1.00 61.53 85 ASP A N 1
ATOM 681 C CA . ASP A 1 85 ? -15.103 14.840 13.508 1.00 61.53 85 ASP A CA 1
ATOM 682 C C . ASP A 1 85 ? -13.962 15.543 12.758 1.00 61.53 85 ASP A C 1
ATOM 684 O O . ASP A 1 85 ? -12.967 14.911 12.397 1.00 61.53 85 ASP A O 1
ATOM 688 N N . LEU A 1 86 ? -14.074 16.862 12.558 1.00 66.88 86 LEU A N 1
ATOM 689 C CA . LEU A 1 86 ? -13.076 17.671 11.852 1.00 66.88 86 LEU A CA 1
ATOM 690 C C . LEU A 1 86 ? -11.949 18.235 12.742 1.00 66.88 86 LEU A C 1
ATOM 692 O O . LEU A 1 86 ? -10.855 18.470 12.236 1.00 66.88 86 LEU A O 1
ATOM 696 N N . ALA A 1 87 ? -12.179 18.455 14.043 1.00 55.66 87 ALA A N 1
ATOM 697 C CA . ALA A 1 87 ? -11.240 19.120 14.957 1.00 55.66 87 ALA A CA 1
ATOM 698 C C . ALA A 1 87 ? -10.160 18.196 15.528 1.00 55.66 87 ALA A C 1
ATOM 700 O O . ALA A 1 87 ? -9.083 18.671 15.880 1.00 55.66 87 ALA A O 1
ATOM 701 N N . GLY A 1 88 ? -10.430 16.898 15.690 1.00 44.56 88 GLY A N 1
ATOM 702 C CA . GLY A 1 88 ? -9.487 16.055 16.432 1.00 44.56 88 GLY A CA 1
ATOM 703 C C . GLY A 1 88 ? -9.997 14.734 16.991 1.00 44.56 88 GLY A C 1
ATOM 704 O O . GLY A 1 88 ? -9.182 13.987 17.523 1.00 44.56 88 GLY A O 1
ATOM 705 N N . ALA A 1 89 ? -11.269 14.362 16.818 1.00 45.28 89 ALA A N 1
ATOM 706 C CA . ALA A 1 89 ? -11.660 12.965 17.037 1.00 45.28 89 ALA A CA 1
ATOM 707 C C . ALA A 1 89 ? -11.059 12.023 15.966 1.00 45.28 89 ALA A C 1
ATOM 709 O O . ALA A 1 89 ? -11.058 10.811 16.129 1.00 45.28 89 ALA A O 1
ATOM 710 N N . SER A 1 90 ? -10.506 12.571 14.878 1.00 60.56 90 SER A N 1
ATOM 711 C CA . SER A 1 90 ? -9.956 11.804 13.761 1.00 60.56 90 SER A CA 1
ATOM 712 C C . SER A 1 90 ? -8.541 11.285 14.036 1.00 60.56 90 SER A C 1
ATOM 714 O O . SER A 1 90 ? -8.408 10.107 14.285 1.00 60.56 90 SER A O 1
ATOM 716 N N . PHE A 1 91 ? -7.458 12.074 14.009 1.00 63.41 91 PHE A N 1
ATOM 717 C CA . PHE A 1 91 ? -6.113 11.459 14.005 1.00 63.41 91 PHE A CA 1
ATOM 718 C C . PHE A 1 91 ? -5.691 10.846 15.348 1.00 63.41 91 PHE A C 1
ATOM 720 O O . PHE A 1 91 ? -5.379 9.663 15.389 1.00 63.41 91 PHE A O 1
ATOM 727 N N . THR A 1 92 ? -5.688 11.608 16.446 1.00 68.62 92 THR A N 1
ATOM 728 C CA . THR A 1 92 ? -5.216 11.097 17.746 1.00 68.62 92 THR A CA 1
ATOM 729 C C . THR A 1 92 ? -6.094 9.956 18.248 1.00 68.62 92 THR A C 1
ATOM 731 O O . THR A 1 92 ? -5.566 8.941 18.680 1.00 68.62 92 THR A O 1
ATOM 734 N N . ALA A 1 93 ? -7.421 10.067 18.128 1.00 71.00 93 ALA A N 1
ATOM 735 C CA . ALA A 1 93 ? -8.305 8.978 18.537 1.00 71.00 93 ALA A CA 1
ATOM 736 C C . ALA A 1 93 ? -8.197 7.758 17.602 1.00 71.00 93 ALA A C 1
ATOM 738 O O . ALA A 1 93 ? -8.213 6.637 18.097 1.00 71.00 93 ALA A O 1
ATOM 739 N N . GLN A 1 94 ? -8.012 7.938 16.283 1.00 73.19 94 GLN A N 1
ATOM 740 C CA . GLN A 1 94 ? -7.711 6.818 15.375 1.00 73.19 94 GLN A CA 1
ATOM 741 C C . GLN A 1 94 ? -6.370 6.168 15.708 1.00 73.19 94 GLN A C 1
ATOM 743 O O . GLN A 1 94 ? -6.275 4.950 15.660 1.00 73.19 94 GLN A O 1
ATOM 748 N N . VAL A 1 95 ? -5.342 6.944 16.056 1.00 82.12 95 VAL A N 1
ATOM 749 C CA . VAL A 1 95 ? -4.034 6.415 16.463 1.00 82.12 95 VAL A CA 1
ATOM 750 C C . VAL A 1 95 ? -4.144 5.656 17.782 1.00 82.12 95 VAL A C 1
ATOM 752 O O . VAL A 1 95 ? -3.635 4.548 17.859 1.00 82.12 95 VAL A O 1
ATOM 755 N N . GLU A 1 96 ? -4.836 6.183 18.793 1.00 85.44 96 GLU A N 1
ATOM 756 C CA . GLU A 1 96 ? -5.042 5.481 20.071 1.00 85.44 96 GLU A CA 1
ATOM 757 C C . GLU A 1 96 ? -5.914 4.223 19.919 1.00 85.44 96 GLU A C 1
ATOM 759 O O . GLU A 1 96 ? -5.622 3.179 20.511 1.00 85.44 96 GLU A O 1
ATOM 764 N N . HIS A 1 97 ? -6.938 4.278 19.063 1.00 85.06 97 HIS A N 1
ATOM 765 C CA . HIS A 1 97 ? -7.706 3.101 18.654 1.00 85.06 97 HIS A CA 1
ATOM 766 C C . HIS A 1 97 ? -6.801 2.066 17.978 1.00 85.06 97 HIS A C 1
ATOM 768 O O . HIS A 1 97 ? -6.728 0.922 18.415 1.00 85.06 97 HIS A O 1
ATOM 774 N N . LEU A 1 98 ? -6.027 2.476 16.968 1.00 89.94 98 LEU A N 1
ATOM 775 C CA . LEU A 1 98 ? -5.108 1.594 16.251 1.00 89.94 98 LEU A CA 1
ATOM 776 C C . LEU A 1 98 ? -4.016 1.024 17.151 1.00 89.94 98 LEU A C 1
ATOM 778 O O . LEU A 1 98 ? -3.707 -0.151 17.017 1.00 89.94 98 LEU A O 1
ATOM 782 N N . LYS A 1 99 ? -3.464 1.789 18.097 1.00 92.81 99 LYS A N 1
ATOM 783 C CA . LYS A 1 99 ? -2.545 1.262 19.118 1.00 92.81 99 LYS A CA 1
ATOM 784 C C . LYS A 1 99 ? -3.178 0.115 19.887 1.00 92.81 99 LYS A C 1
ATOM 786 O O . LYS A 1 99 ? -2.534 -0.907 20.104 1.00 92.81 99 LYS A O 1
ATOM 791 N N . THR A 1 100 ? -4.428 0.294 20.308 1.00 92.50 100 THR A N 1
ATOM 792 C CA . THR A 1 100 ? -5.172 -0.712 21.069 1.00 92.50 100 THR A CA 1
ATOM 793 C C . THR A 1 100 ? -5.387 -1.969 20.227 1.00 92.50 100 THR A C 1
ATOM 795 O O . THR A 1 100 ? -5.032 -3.065 20.657 1.00 92.50 100 THR A O 1
ATOM 798 N N . GLU A 1 101 ? -5.865 -1.820 18.991 1.00 94.25 101 GLU A N 1
ATOM 799 C CA . GLU A 1 101 ? -6.097 -2.948 18.082 1.00 94.25 101 GLU A CA 1
ATOM 800 C C . GLU A 1 101 ? -4.796 -3.644 17.646 1.00 94.25 101 GLU A C 1
ATOM 802 O O . GLU A 1 101 ? -4.752 -4.871 17.577 1.00 94.25 101 GLU A O 1
ATOM 807 N N . ILE A 1 102 ? -3.706 -2.900 17.423 1.00 95.25 102 ILE A N 1
ATOM 808 C CA . ILE A 1 102 ? -2.380 -3.468 17.137 1.00 95.25 102 ILE A CA 1
ATOM 809 C C . ILE A 1 102 ? -1.891 -4.271 18.339 1.00 95.25 102 ILE A C 1
ATOM 811 O O . ILE A 1 102 ? -1.501 -5.420 18.170 1.00 95.25 102 ILE A O 1
ATOM 815 N N . ARG A 1 103 ? -1.945 -3.725 19.562 1.00 94.56 103 ARG A N 1
ATOM 816 C CA . ARG A 1 103 ? -1.527 -4.454 20.775 1.00 94.56 103 ARG A CA 1
ATOM 817 C C . ARG A 1 103 ? -2.292 -5.769 20.935 1.00 94.56 103 ARG A C 1
ATOM 819 O O . ARG A 1 103 ? -1.678 -6.784 21.257 1.00 94.56 103 ARG A O 1
ATOM 826 N N . ASN A 1 104 ? -3.584 -5.764 20.613 1.00 94.06 104 ASN A N 1
ATOM 827 C CA . ASN A 1 104 ? -4.446 -6.946 20.647 1.00 94.06 104 ASN A CA 1
ATOM 828 C C . ASN A 1 104 ? -4.246 -7.911 19.460 1.00 94.06 104 ASN A C 1
ATOM 830 O O . ASN A 1 104 ? -4.875 -8.965 19.422 1.00 94.06 104 ASN A O 1
ATOM 834 N N . GLY A 1 105 ? -3.390 -7.591 18.482 1.00 94.12 105 GLY A N 1
ATOM 835 C CA . GLY A 1 105 ? -3.185 -8.423 17.291 1.00 94.12 105 GLY A CA 1
ATOM 836 C C . GLY A 1 105 ? -4.400 -8.441 16.355 1.00 94.12 105 GLY A C 1
ATOM 837 O O . GLY A 1 105 ? -4.640 -9.413 15.640 1.00 94.12 105 GLY A O 1
ATOM 838 N N . HIS A 1 106 ? -5.205 -7.381 16.360 1.00 95.19 106 HIS A N 1
ATOM 839 C CA . HIS A 1 106 ? -6.420 -7.251 15.553 1.00 95.19 106 HIS A CA 1
ATOM 840 C C . HIS A 1 106 ? -6.203 -6.471 14.250 1.00 95.19 106 HIS A C 1
ATOM 842 O O . HIS A 1 106 ? -7.170 -6.119 13.573 1.00 95.19 106 HIS A O 1
ATOM 848 N N . CYS A 1 107 ? -4.949 -6.229 13.866 1.00 96.25 107 CYS A N 1
ATOM 849 C CA . CYS A 1 107 ? -4.591 -5.508 12.648 1.00 96.25 107 CYS A CA 1
ATOM 850 C C . CYS A 1 107 ? -3.791 -6.393 11.685 1.00 96.25 107 CYS A C 1
ATOM 852 O O . CYS A 1 107 ? -2.910 -7.143 12.098 1.00 96.25 107 CYS A O 1
ATOM 854 N N . VAL A 1 108 ? -4.072 -6.269 10.390 1.00 96.88 108 VAL A N 1
ATOM 855 C CA . VAL A 1 108 ? -3.237 -6.782 9.297 1.00 96.88 108 VAL A CA 1
ATOM 856 C C . VAL A 1 108 ? -2.552 -5.596 8.639 1.00 96.88 108 VAL A C 1
ATOM 858 O O . VAL A 1 108 ? -3.212 -4.617 8.280 1.00 96.88 108 VAL A O 1
ATOM 861 N N . LEU A 1 109 ? -1.236 -5.684 8.481 1.00 97.44 109 LEU A N 1
ATOM 862 C CA . LEU A 1 109 ? -0.454 -4.667 7.792 1.00 97.44 109 LEU A CA 1
ATOM 863 C C . LEU A 1 109 ? -0.366 -5.000 6.302 1.00 97.44 109 LEU A C 1
ATOM 865 O O . LEU A 1 109 ? -0.070 -6.128 5.931 1.00 97.44 109 LEU A O 1
ATOM 869 N N . PHE A 1 110 ? -0.594 -4.009 5.455 1.00 96.50 110 PHE A N 1
ATOM 870 C CA . PHE A 1 110 ? -0.436 -4.066 4.012 1.00 96.50 110 PHE A CA 1
ATOM 871 C C . PHE A 1 110 ? 0.666 -3.085 3.617 1.00 96.50 110 PHE A C 1
ATOM 873 O O . PHE A 1 110 ? 0.548 -1.881 3.871 1.00 96.50 110 PHE A O 1
ATOM 880 N N . LEU A 1 111 ? 1.725 -3.599 2.998 1.00 95.62 111 LEU A N 1
ATOM 881 C CA . LEU A 1 111 ? 2.855 -2.820 2.499 1.00 95.62 111 LEU A CA 1
ATOM 882 C C . LEU A 1 111 ? 2.749 -2.717 0.982 1.00 95.62 111 LEU A C 1
ATOM 884 O O . LEU A 1 111 ? 2.769 -3.737 0.300 1.00 95.62 111 LEU A O 1
ATOM 888 N N . GLY A 1 112 ? 2.591 -1.492 0.492 1.00 92.62 112 GLY A N 1
ATOM 889 C CA . GLY A 1 112 ? 2.463 -1.159 -0.921 1.00 92.62 112 GLY A CA 1
ATOM 890 C C . GLY A 1 112 ? 3.808 -0.897 -1.611 1.00 92.62 112 GLY A C 1
ATOM 891 O O . GLY A 1 112 ? 4.848 -0.855 -0.941 1.00 92.62 112 GLY A O 1
ATOM 892 N N . PRO A 1 113 ? 3.799 -0.654 -2.934 1.00 89.12 113 PRO A N 1
ATOM 893 C CA . PRO A 1 113 ? 5.013 -0.476 -3.741 1.00 89.12 113 PRO A CA 1
ATOM 894 C C . PRO A 1 113 ? 5.946 0.645 -3.257 1.00 89.12 113 PRO A C 1
ATOM 896 O O . PRO A 1 113 ? 7.165 0.513 -3.293 1.00 89.12 113 PRO A O 1
ATOM 899 N N . HIS A 1 114 ? 5.395 1.731 -2.708 1.00 90.19 114 HIS A N 1
ATOM 900 C CA . HIS A 1 114 ? 6.187 2.868 -2.224 1.00 90.19 114 HIS A CA 1
ATOM 901 C C . HIS A 1 114 ? 6.732 2.696 -0.796 1.00 90.19 114 HIS A C 1
ATOM 903 O O . HIS A 1 114 ? 7.314 3.631 -0.235 1.00 90.19 114 HIS A O 1
ATOM 909 N N . PHE A 1 115 ? 6.505 1.540 -0.160 1.00 92.75 115 PHE A N 1
ATOM 910 C CA . PHE A 1 115 ? 7.011 1.275 1.186 1.00 92.75 115 PHE A CA 1
ATOM 911 C C . PHE A 1 115 ? 8.496 0.895 1.194 1.00 92.75 115 PHE A C 1
ATOM 913 O O . PHE A 1 115 ? 9.244 1.385 2.044 1.00 92.75 115 PHE A O 1
ATOM 920 N N . LEU A 1 116 ? 8.917 0.031 0.265 1.00 94.31 116 LEU A N 1
ATOM 921 C CA . LEU A 1 116 ? 10.307 -0.392 0.136 1.00 94.31 116 LEU A CA 1
ATOM 922 C C . LEU A 1 116 ? 11.122 0.775 -0.426 1.00 94.31 116 LEU A C 1
ATOM 924 O O . LEU A 1 116 ? 10.892 1.204 -1.554 1.00 94.31 116 LEU A O 1
ATOM 928 N N . LYS A 1 117 ? 12.042 1.315 0.376 1.00 94.00 117 LYS A N 1
ATOM 929 C CA . LYS A 1 117 ? 12.859 2.479 0.017 1.00 94.00 117 LYS A CA 1
ATOM 930 C C . LYS A 1 117 ? 14.340 2.170 0.192 1.00 94.00 117 LYS A C 1
ATOM 932 O O . LYS A 1 117 ? 14.737 1.566 1.194 1.00 94.00 117 LYS A O 1
ATOM 937 N N . TYR A 1 118 ? 15.141 2.662 -0.741 1.00 94.44 118 TYR A N 1
ATOM 938 C CA . TYR A 1 118 ? 16.594 2.589 -0.697 1.00 94.44 118 TYR A CA 1
ATOM 939 C C . TYR A 1 118 ? 17.201 3.984 -0.586 1.00 94.44 118 TYR A C 1
ATOM 941 O O . TYR A 1 118 ? 16.614 4.978 -1.018 1.00 94.44 118 TYR A O 1
ATOM 949 N N . SER A 1 119 ? 18.376 4.046 0.026 1.00 92.00 119 SER A N 1
ATOM 950 C CA . SER A 1 119 ? 19.147 5.264 0.218 1.00 92.00 119 SER A CA 1
ATOM 951 C C . SER A 1 119 ? 19.995 5.501 -1.024 1.00 92.00 119 SER A C 1
ATOM 953 O O . SER A 1 119 ? 20.904 4.727 -1.311 1.00 92.00 119 SER A O 1
ATOM 955 N N . VAL A 1 120 ? 19.708 6.577 -1.753 1.00 89.38 120 VAL A N 1
ATOM 956 C CA . VAL A 1 120 ? 20.504 7.012 -2.905 1.00 89.38 120 VAL A CA 1
ATOM 957 C C . VAL A 1 120 ? 21.019 8.413 -2.606 1.00 89.38 120 VAL A C 1
ATOM 959 O O . VAL A 1 120 ? 20.270 9.391 -2.576 1.00 89.38 120 VAL A O 1
ATOM 962 N N . GLY A 1 121 ? 22.314 8.507 -2.298 1.00 87.75 121 GLY A N 1
ATOM 963 C CA . GLY A 1 121 ? 22.899 9.733 -1.758 1.00 87.75 121 GLY A CA 1
ATOM 964 C C . GLY A 1 121 ? 22.262 10.110 -0.415 1.00 87.75 121 GLY A C 1
ATOM 965 O O . GLY A 1 121 ? 22.372 9.367 0.554 1.00 87.75 121 GLY A O 1
ATOM 966 N N . ASN A 1 122 ? 21.597 11.269 -0.361 1.00 87.31 122 ASN A N 1
ATOM 967 C CA . ASN A 1 122 ? 20.913 11.769 0.841 1.00 87.31 122 ASN A CA 1
ATOM 968 C C . ASN A 1 122 ? 19.387 11.567 0.803 1.00 87.31 122 ASN A C 1
ATOM 970 O O . ASN A 1 122 ? 18.683 12.056 1.691 1.00 87.31 122 ASN A O 1
ATOM 974 N N . GLU A 1 123 ? 18.864 10.893 -0.221 1.00 90.06 123 GLU A N 1
ATOM 975 C CA . GLU A 1 123 ? 17.429 10.711 -0.427 1.00 90.06 123 GLU A CA 1
ATOM 976 C C . GLU A 1 123 ? 17.008 9.256 -0.218 1.00 90.06 123 GLU A C 1
ATOM 978 O O . GLU A 1 123 ? 17.789 8.325 -0.403 1.00 90.06 123 GLU A O 1
ATOM 983 N N . ASN A 1 124 ? 15.748 9.069 0.181 1.00 90.62 124 ASN A N 1
ATOM 984 C CA . ASN A 1 124 ? 15.124 7.756 0.299 1.00 90.62 124 ASN A CA 1
ATOM 985 C C . ASN A 1 124 ? 14.136 7.583 -0.843 1.00 90.62 124 ASN A C 1
ATOM 987 O O . ASN A 1 124 ? 13.049 8.167 -0.808 1.00 90.62 124 ASN A O 1
ATOM 991 N N . ILE A 1 125 ? 14.515 6.778 -1.826 1.00 92.88 125 ILE A N 1
ATOM 992 C CA . ILE A 1 125 ? 13.765 6.610 -3.065 1.00 92.88 125 ILE A CA 1
ATOM 993 C C . ILE A 1 125 ? 13.022 5.268 -3.013 1.00 92.88 125 ILE A C 1
ATOM 995 O O . ILE A 1 125 ? 13.629 4.255 -2.647 1.00 92.88 125 ILE A O 1
ATOM 999 N N . PRO A 1 126 ? 11.713 5.232 -3.323 1.00 93.38 126 PRO A N 1
ATOM 1000 C CA . PRO A 1 126 ? 10.980 3.985 -3.499 1.00 93.38 126 PRO A CA 1
ATOM 1001 C C . PRO A 1 126 ? 11.631 3.039 -4.509 1.00 93.38 126 PRO A C 1
ATOM 1003 O O . PRO A 1 126 ? 12.151 3.466 -5.538 1.00 93.38 126 PRO A O 1
ATOM 1006 N N . PHE A 1 127 ? 11.544 1.738 -4.244 1.00 95.06 127 PHE A N 1
ATOM 1007 C CA . PHE A 1 127 ? 12.019 0.698 -5.152 1.00 95.06 127 PHE A CA 1
ATOM 1008 C C . PHE A 1 127 ? 11.402 0.813 -6.551 1.00 95.06 127 PHE A C 1
ATOM 1010 O O . PHE A 1 127 ? 12.118 0.708 -7.544 1.00 95.06 127 PHE A O 1
ATOM 1017 N N . SER A 1 128 ? 10.090 1.063 -6.624 1.00 92.69 128 SER A N 1
ATOM 1018 C CA . SER A 1 128 ? 9.366 1.274 -7.883 1.00 92.69 128 SER A CA 1
ATOM 1019 C C . SER A 1 128 ? 10.008 2.369 -8.729 1.00 92.69 128 SER A C 1
ATOM 1021 O O . SER A 1 128 ? 10.212 2.180 -9.923 1.00 92.69 128 SER A O 1
ATOM 1023 N N . ASP A 1 129 ? 10.385 3.482 -8.102 1.00 93.62 129 ASP A N 1
ATOM 1024 C CA . ASP A 1 129 ? 10.922 4.656 -8.788 1.00 93.62 129 ASP A CA 1
ATOM 1025 C C . ASP A 1 129 ? 12.343 4.384 -9.290 1.00 93.62 129 ASP A C 1
ATOM 1027 O O . ASP A 1 129 ? 12.677 4.711 -10.428 1.00 93.62 129 ASP A O 1
ATOM 1031 N N . LEU A 1 130 ? 13.166 3.706 -8.480 1.00 95.56 130 LEU A N 1
ATOM 1032 C CA . LEU A 1 130 ? 14.487 3.241 -8.914 1.00 95.56 130 LEU A CA 1
ATOM 1033 C C . LEU A 1 130 ? 14.386 2.278 -10.093 1.00 95.56 130 LEU A C 1
ATOM 1035 O O . LEU A 1 130 ? 15.161 2.382 -11.042 1.00 95.56 130 LEU A O 1
ATOM 1039 N N . PHE A 1 131 ? 13.418 1.364 -10.058 1.00 96.69 131 PHE A N 1
ATOM 1040 C CA . PHE A 1 131 ? 13.240 0.399 -11.130 1.00 96.69 131 PHE A CA 1
ATOM 1041 C C . PHE A 1 131 ? 12.746 1.047 -12.424 1.00 96.69 131 PHE A C 1
ATOM 1043 O O . PHE A 1 131 ? 13.282 0.748 -13.489 1.00 96.69 131 PHE A O 1
ATOM 1050 N N . MET A 1 132 ? 11.804 1.989 -12.345 1.00 96.06 132 MET A N 1
ATOM 1051 C CA . MET A 1 132 ? 11.373 2.769 -13.509 1.00 96.06 132 MET A CA 1
ATOM 1052 C C . MET A 1 132 ? 12.533 3.556 -14.126 1.00 96.06 132 MET A C 1
ATOM 1054 O O . MET A 1 132 ? 12.712 3.506 -15.342 1.00 96.06 132 MET A O 1
ATOM 1058 N N . ASN A 1 133 ? 13.369 4.207 -13.311 1.00 96.00 133 ASN A N 1
ATOM 1059 C CA . ASN A 1 133 ? 14.543 4.934 -13.803 1.00 96.00 133 ASN A CA 1
ATOM 1060 C C . ASN A 1 133 ? 15.537 4.002 -14.515 1.00 96.00 133 ASN A C 1
ATOM 1062 O O . ASN A 1 133 ? 15.958 4.291 -15.633 1.00 96.00 133 ASN A O 1
ATOM 1066 N N . GLU A 1 134 ? 15.846 2.844 -13.928 1.00 96.75 134 GLU A N 1
ATOM 1067 C CA . GLU A 1 134 ? 16.736 1.847 -14.539 1.00 96.75 134 GLU A CA 1
ATOM 1068 C C . GLU A 1 134 ? 16.171 1.290 -15.864 1.00 96.75 134 GLU A C 1
ATOM 1070 O O . GLU A 1 134 ? 16.921 0.986 -16.803 1.00 96.75 134 GLU A O 1
ATOM 1075 N N . LEU A 1 135 ? 14.846 1.131 -15.963 1.00 97.62 135 LEU A N 1
ATOM 1076 C CA . LEU A 1 135 ? 14.180 0.732 -17.203 1.00 97.62 135 LEU A CA 1
ATOM 1077 C C . LEU A 1 135 ? 14.286 1.834 -18.257 1.00 97.62 135 LEU A C 1
ATOM 1079 O O . LEU A 1 135 ? 14.672 1.529 -19.381 1.00 97.62 135 LEU A O 1
ATOM 1083 N N . ILE A 1 136 ? 14.034 3.095 -17.901 1.00 97.88 136 ILE A N 1
ATOM 1084 C CA . ILE A 1 136 ? 14.182 4.246 -18.804 1.00 97.88 136 ILE A CA 1
ATOM 1085 C C . ILE A 1 136 ? 15.613 4.332 -19.348 1.00 97.88 136 ILE A C 1
ATOM 1087 O O . ILE A 1 136 ? 15.795 4.371 -20.565 1.00 97.88 136 ILE A O 1
ATOM 1091 N N . GLU A 1 137 ? 16.629 4.253 -18.485 1.00 96.75 137 GLU A N 1
ATOM 1092 C CA . GLU A 1 137 ? 18.036 4.239 -18.912 1.00 96.75 137 GLU A CA 1
ATOM 1093 C C . GLU A 1 137 ? 18.335 3.072 -19.863 1.00 96.75 137 GLU A C 1
ATOM 1095 O O . GLU A 1 137 ? 19.096 3.200 -20.825 1.00 96.75 137 GLU A O 1
ATOM 1100 N N . SER A 1 138 ? 17.708 1.917 -19.627 1.00 96.38 138 SER A N 1
ATOM 1101 C CA . SER A 1 138 ? 17.845 0.757 -20.506 1.00 96.38 138 SER A CA 1
ATOM 1102 C C . SER A 1 138 ? 17.183 0.985 -21.861 1.00 96.38 138 SER A C 1
ATOM 1104 O O . SER A 1 138 ? 17.786 0.662 -22.881 1.00 96.38 138 SER A O 1
ATOM 1106 N N . LEU A 1 139 ? 15.970 1.539 -21.885 1.00 97.00 139 LEU A N 1
ATOM 1107 C CA . LEU A 1 139 ? 15.254 1.864 -23.117 1.00 97.00 139 LEU A CA 1
ATOM 1108 C C . LEU A 1 139 ? 16.074 2.832 -23.974 1.00 97.00 139 LEU A C 1
ATOM 1110 O O . LEU A 1 139 ? 16.254 2.585 -25.162 1.00 97.00 139 LEU A O 1
ATOM 1114 N N . GLU A 1 140 ? 16.652 3.868 -23.364 1.00 96.56 140 GLU A N 1
ATOM 1115 C CA . GLU A 1 140 ? 17.525 4.824 -24.053 1.00 96.56 140 GLU A CA 1
ATOM 1116 C C . GLU A 1 140 ? 18.816 4.172 -24.557 1.00 96.56 140 GLU A C 1
ATOM 1118 O O . GLU A 1 140 ? 19.212 4.374 -25.704 1.00 96.56 140 GLU A O 1
ATOM 1123 N N . LYS A 1 141 ? 19.452 3.328 -23.737 1.00 95.88 141 LYS A N 1
ATOM 1124 C CA . LYS A 1 141 ? 20.673 2.600 -24.111 1.00 95.88 141 LYS A CA 1
ATOM 1125 C C . LYS A 1 141 ? 20.471 1.664 -25.305 1.00 95.88 141 LYS A C 1
ATOM 1127 O O . LYS A 1 141 ? 21.399 1.486 -26.093 1.00 95.88 141 LYS A O 1
ATOM 1132 N N . TYR A 1 142 ? 19.306 1.029 -25.404 1.00 95.56 142 TYR A N 1
ATOM 1133 C CA . TYR A 1 142 ? 18.971 0.098 -26.484 1.00 95.56 142 TYR A CA 1
ATOM 1134 C C . TYR A 1 142 ? 18.218 0.766 -27.649 1.00 95.56 142 TYR A C 1
ATOM 1136 O O . TYR A 1 142 ? 17.775 0.053 -28.544 1.00 95.56 142 TYR A O 1
ATOM 1144 N N . ASP A 1 143 ? 18.083 2.099 -27.652 1.00 96.06 143 ASP A N 1
ATOM 1145 C CA . ASP A 1 143 ? 17.341 2.876 -28.662 1.00 96.06 143 ASP A CA 1
ATOM 1146 C C . ASP A 1 143 ? 15.888 2.391 -28.867 1.00 96.06 143 ASP A C 1
ATOM 1148 O O . ASP A 1 143 ? 15.350 2.329 -29.973 1.00 96.06 143 ASP A O 1
ATOM 1152 N N . ILE A 1 144 ? 15.227 2.015 -27.769 1.00 96.81 144 ILE A N 1
ATOM 1153 C CA . ILE A 1 144 ? 13.838 1.551 -27.767 1.00 96.81 144 ILE A CA 1
ATOM 1154 C C . ILE A 1 144 ? 12.927 2.751 -27.541 1.00 96.81 144 ILE A C 1
ATOM 1156 O O . ILE A 1 144 ? 12.952 3.387 -26.491 1.00 96.81 144 ILE A O 1
ATOM 1160 N N . SER A 1 145 ? 12.064 3.040 -28.516 1.00 96.31 145 SER A N 1
ATOM 1161 C CA . SER A 1 145 ? 11.078 4.117 -28.398 1.00 96.31 145 SER A CA 1
ATOM 1162 C C . SER A 1 145 ? 10.070 3.844 -27.272 1.00 96.31 145 SER A C 1
ATOM 1164 O O . SER A 1 145 ? 9.560 2.729 -27.141 1.00 96.31 145 SER A O 1
ATOM 1166 N N . TYR A 1 146 ? 9.743 4.871 -26.494 1.00 97.25 146 TYR A N 1
ATOM 1167 C CA . TYR A 1 146 ? 8.697 4.860 -25.473 1.00 97.25 146 TYR A CA 1
ATOM 1168 C C . TYR A 1 146 ? 8.053 6.252 -25.366 1.00 97.25 146 TYR A C 1
ATOM 1170 O O . TYR A 1 146 ? 8.626 7.248 -25.817 1.00 97.25 146 TYR A O 1
ATOM 1178 N N . ASP A 1 147 ? 6.849 6.320 -24.803 1.00 96.62 147 ASP A N 1
ATOM 1179 C CA . ASP A 1 147 ? 6.142 7.570 -24.552 1.00 96.62 147 ASP A CA 1
ATOM 1180 C C . ASP A 1 147 ? 6.686 8.232 -23.283 1.00 96.62 147 ASP A C 1
ATOM 1182 O O . ASP A 1 147 ? 6.636 7.670 -22.188 1.00 96.62 147 ASP A O 1
ATOM 1186 N N . LYS A 1 148 ? 7.197 9.456 -23.428 1.00 94.44 148 LYS A N 1
ATOM 1187 C CA . LYS A 1 148 ? 7.762 10.230 -22.318 1.00 94.44 148 LYS A CA 1
ATOM 1188 C C . LYS A 1 148 ? 6.705 10.713 -21.327 1.00 94.44 148 LYS A C 1
ATOM 1190 O O . LYS A 1 148 ? 7.078 11.226 -20.277 1.00 94.44 148 LYS A O 1
ATOM 1195 N N . THR A 1 149 ? 5.414 10.590 -21.640 1.00 94.00 149 THR A N 1
ATOM 1196 C CA . THR A 1 149 ? 4.346 10.875 -20.673 1.00 94.00 149 THR A CA 1
ATOM 1197 C C . THR A 1 149 ? 4.015 9.693 -19.766 1.00 94.00 149 THR A C 1
ATOM 1199 O O . THR A 1 149 ? 3.269 9.888 -18.817 1.00 94.00 149 THR A O 1
ATOM 1202 N N . GLU A 1 150 ? 4.561 8.502 -20.031 1.00 92.81 150 GLU A N 1
ATOM 1203 C CA . GLU A 1 150 ? 4.305 7.259 -19.282 1.00 92.81 150 GLU A CA 1
ATOM 1204 C C . GLU A 1 150 ? 5.522 6.834 -18.432 1.00 92.81 150 GLU A C 1
ATOM 1206 O O . GLU A 1 150 ? 5.721 5.658 -18.128 1.00 92.81 150 GLU A O 1
ATOM 1211 N N . THR A 1 151 ? 6.385 7.783 -18.053 1.00 92.25 151 THR A N 1
ATOM 1212 C CA . THR A 1 151 ? 7.599 7.505 -17.259 1.00 92.25 151 THR A CA 1
ATOM 1213 C C . THR A 1 151 ? 7.314 7.119 -15.806 1.00 92.25 151 THR A C 1
ATOM 1215 O O . THR A 1 151 ? 8.216 6.659 -15.117 1.00 92.25 151 THR A O 1
ATOM 1218 N N . ASP A 1 152 ? 6.086 7.324 -15.330 1.00 89.25 152 ASP A N 1
ATOM 1219 C CA . ASP A 1 152 ? 5.597 6.915 -14.009 1.00 89.25 152 ASP A CA 1
ATOM 1220 C C . ASP A 1 152 ? 4.748 5.629 -14.058 1.00 89.25 152 ASP A C 1
ATOM 1222 O O . ASP A 1 152 ? 4.096 5.271 -13.076 1.00 89.25 152 ASP A O 1
ATOM 1226 N N . ASN A 1 153 ? 4.760 4.913 -15.189 1.00 90.69 153 ASN A N 1
ATOM 1227 C CA . ASN A 1 153 ? 4.005 3.683 -15.393 1.00 90.69 153 ASN A CA 1
ATOM 1228 C C . ASN A 1 153 ? 4.941 2.472 -15.522 1.00 90.69 153 ASN A C 1
ATOM 1230 O O . ASN A 1 153 ? 5.409 2.125 -16.609 1.00 90.69 153 ASN A O 1
ATOM 1234 N N . LEU A 1 154 ? 5.191 1.792 -14.397 1.00 92.38 154 LEU A N 1
ATOM 1235 C CA . LEU A 1 154 ? 6.108 0.650 -14.344 1.00 92.38 154 LEU A CA 1
ATOM 1236 C C . LEU A 1 154 ? 5.718 -0.479 -15.312 1.00 92.38 154 LEU A C 1
ATOM 1238 O O . LEU A 1 154 ? 6.586 -1.000 -16.008 1.00 92.38 154 LEU A O 1
ATOM 1242 N N . SER A 1 155 ? 4.430 -0.835 -15.397 1.00 93.12 155 SER A N 1
ATOM 1243 C CA . SER A 1 155 ? 3.981 -1.895 -16.313 1.00 93.12 155 SER A CA 1
ATOM 1244 C C . SER A 1 155 ? 4.276 -1.533 -17.763 1.00 93.12 155 SER A C 1
ATOM 1246 O O . SER A 1 155 ? 4.777 -2.369 -18.507 1.00 93.12 155 SER A O 1
ATOM 1248 N N . TYR A 1 156 ? 3.988 -0.291 -18.160 1.00 95.19 156 TYR A N 1
ATOM 1249 C CA . TYR A 1 156 ? 4.266 0.179 -19.512 1.00 95.19 156 TYR A CA 1
ATOM 1250 C C . TYR A 1 156 ? 5.764 0.126 -19.830 1.00 95.19 156 TYR A C 1
ATOM 1252 O O . TYR A 1 156 ? 6.159 -0.374 -20.883 1.00 95.19 156 TYR A O 1
ATOM 1260 N N . LEU A 1 157 ? 6.610 0.615 -18.920 1.00 96.94 157 LEU A N 1
ATOM 1261 C CA . LEU A 1 157 ? 8.061 0.621 -19.117 1.00 96.94 157 LEU A CA 1
ATOM 1262 C C . LEU A 1 157 ? 8.630 -0.796 -19.237 1.00 96.94 157 LEU A C 1
ATOM 1264 O O . LEU A 1 157 ? 9.509 -1.025 -20.070 1.00 96.94 157 LEU A O 1
ATOM 1268 N N . ILE A 1 158 ? 8.102 -1.747 -18.462 1.00 96.50 158 ILE A N 1
ATOM 1269 C CA . ILE A 1 158 ? 8.444 -3.167 -18.591 1.00 96.50 158 ILE A CA 1
ATOM 1270 C C . ILE A 1 158 ? 8.016 -3.680 -19.962 1.00 96.50 158 ILE A C 1
ATOM 1272 O O . ILE A 1 158 ? 8.873 -4.153 -20.701 1.00 96.50 158 ILE A O 1
ATOM 1276 N N . ASP A 1 159 ? 6.756 -3.489 -20.360 1.00 95.62 159 ASP A N 1
ATOM 1277 C CA . ASP A 1 159 ? 6.262 -3.937 -21.668 1.00 95.62 159 ASP A CA 1
ATOM 1278 C C . ASP A 1 159 ? 7.141 -3.416 -22.817 1.00 95.62 159 ASP A C 1
ATOM 1280 O O . ASP A 1 159 ? 7.422 -4.147 -23.767 1.00 95.62 159 ASP A O 1
ATOM 1284 N N . ARG A 1 160 ? 7.623 -2.165 -22.738 1.00 96.81 160 ARG A N 1
ATOM 1285 C CA . ARG A 1 160 ? 8.583 -1.613 -23.710 1.00 96.81 160 ARG A CA 1
ATOM 1286 C C . ARG A 1 160 ? 9.947 -2.290 -23.619 1.00 96.81 160 ARG A C 1
ATOM 1288 O O . ARG A 1 160 ? 10.512 -2.636 -24.657 1.00 96.81 160 ARG A O 1
ATOM 1295 N N . PHE A 1 161 ? 10.477 -2.485 -22.417 1.00 96.75 161 PHE A N 1
ATOM 1296 C CA . PHE A 1 161 ? 11.785 -3.102 -22.203 1.00 96.75 161 PHE A CA 1
ATOM 1297 C C . PHE A 1 161 ? 11.842 -4.536 -22.741 1.00 96.75 161 PHE A C 1
ATOM 1299 O O . PHE A 1 161 ? 12.845 -4.923 -23.342 1.00 96.75 161 PHE A O 1
ATOM 1306 N N . GLU A 1 162 ? 10.755 -5.296 -22.613 1.00 95.44 162 GLU A N 1
ATOM 1307 C CA . GLU A 1 162 ? 10.664 -6.674 -23.109 1.00 95.44 162 GLU A CA 1
ATOM 1308 C C . GLU A 1 162 ? 10.639 -6.776 -24.642 1.00 95.44 162 GLU A C 1
ATOM 1310 O O . GLU A 1 162 ? 10.894 -7.847 -25.192 1.00 95.44 162 GLU A O 1
ATOM 1315 N N . THR A 1 163 ? 10.406 -5.667 -25.360 1.00 94.69 163 THR A N 1
ATOM 1316 C CA . THR A 1 163 ? 10.484 -5.640 -26.834 1.00 94.69 163 THR A CA 1
ATOM 1317 C C . THR A 1 163 ? 11.908 -5.611 -27.386 1.00 94.69 163 THR A C 1
ATOM 1319 O O . THR A 1 163 ? 12.085 -5.678 -28.603 1.00 94.69 163 THR A O 1
ATOM 1322 N N . ARG A 1 164 ? 12.924 -5.491 -26.522 1.00 93.12 164 ARG A N 1
ATOM 1323 C CA . ARG A 1 164 ? 14.324 -5.408 -26.944 1.00 93.12 164 ARG A CA 1
ATOM 1324 C C . ARG A 1 164 ? 14.793 -6.672 -27.660 1.00 93.12 164 ARG A C 1
ATOM 1326 O O . ARG A 1 164 ? 14.404 -7.790 -27.316 1.00 93.12 164 ARG A O 1
ATOM 1333 N N . ASP A 1 165 ? 15.743 -6.495 -28.572 1.00 88.88 165 ASP A N 1
ATOM 1334 C CA . ASP A 1 165 ? 16.456 -7.622 -29.162 1.00 88.88 165 ASP A CA 1
ATOM 1335 C C . ASP A 1 165 ? 17.167 -8.441 -28.072 1.00 88.88 165 ASP A C 1
ATOM 1337 O O . ASP A 1 165 ? 17.742 -7.894 -27.128 1.00 88.88 165 ASP A O 1
ATOM 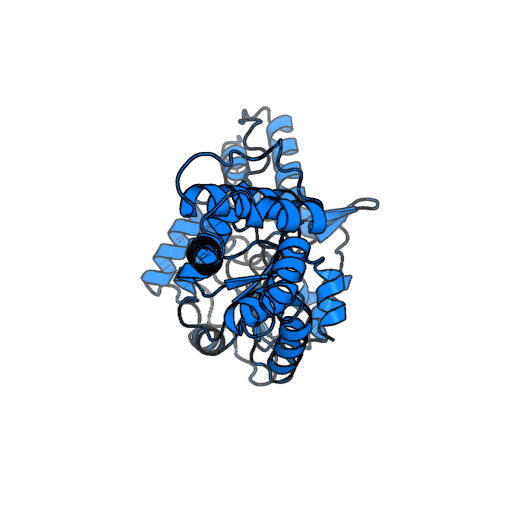1341 N N . LEU A 1 166 ? 17.143 -9.770 -28.221 1.00 89.88 166 LEU A N 1
ATOM 1342 C CA . LEU A 1 166 ? 17.740 -10.732 -27.283 1.00 89.88 166 LEU A CA 1
ATOM 1343 C C . LEU A 1 166 ? 17.121 -10.732 -25.873 1.00 89.88 166 LEU A C 1
ATOM 1345 O O . LEU A 1 166 ? 17.758 -11.220 -24.939 1.00 89.88 166 LEU A O 1
ATOM 1349 N N . PHE A 1 167 ? 15.896 -10.225 -25.703 1.00 92.56 167 PHE A N 1
ATOM 1350 C CA . PHE A 1 167 ? 15.163 -10.407 -24.453 1.00 92.56 167 PHE A CA 1
ATOM 1351 C C . PHE A 1 167 ? 15.001 -11.895 -24.117 1.00 92.56 167 PHE A C 1
ATOM 1353 O O . PHE A 1 167 ? 14.593 -12.706 -24.954 1.00 92.56 167 PHE A O 1
ATOM 1360 N N . VAL A 1 168 ? 15.296 -12.247 -22.867 1.00 92.50 168 VAL A N 1
ATOM 1361 C CA . VAL A 1 168 ? 15.072 -13.582 -22.317 1.00 92.50 168 VAL A CA 1
ATOM 1362 C C . VAL A 1 168 ? 14.146 -13.462 -21.116 1.00 92.50 168 VAL A C 1
ATOM 1364 O O . VAL A 1 168 ? 14.379 -12.643 -20.230 1.00 92.50 168 VAL A O 1
ATOM 1367 N N . SER A 1 169 ? 13.144 -14.343 -21.043 1.00 88.88 169 SER A N 1
ATOM 1368 C CA . SER A 1 169 ? 12.261 -14.455 -19.874 1.00 88.88 169 SER A CA 1
ATOM 1369 C C . SER A 1 169 ? 13.072 -14.475 -18.564 1.00 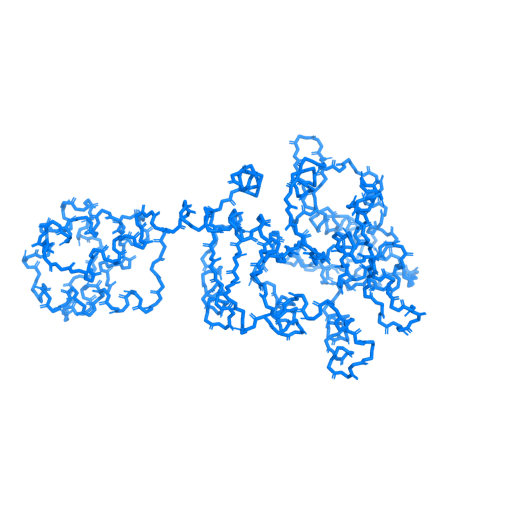88.88 169 SER A C 1
ATOM 1371 O O . SER A 1 169 ? 14.118 -15.133 -18.459 1.00 88.88 169 SER A O 1
ATOM 1373 N N . GLY A 1 170 ? 12.638 -13.686 -17.580 1.00 90.75 170 GLY A N 1
ATOM 1374 C CA . GLY A 1 170 ? 13.376 -13.464 -16.338 1.00 90.75 170 GLY A CA 1
ATOM 1375 C C . GLY A 1 170 ? 14.325 -12.255 -16.353 1.00 90.75 170 GLY A C 1
ATOM 1376 O O . GLY A 1 170 ? 14.940 -11.967 -15.327 1.00 90.75 170 GLY A O 1
ATOM 1377 N N . ASP A 1 171 ? 14.550 -11.590 -17.495 1.00 94.50 171 ASP A N 1
ATOM 1378 C CA . ASP A 1 171 ? 15.440 -10.418 -17.580 1.00 94.50 171 ASP A CA 1
ATOM 1379 C C . ASP A 1 171 ? 14.950 -9.255 -16.711 1.00 94.50 171 ASP A C 1
ATOM 1381 O O . ASP A 1 171 ? 15.754 -8.625 -16.016 1.00 94.50 171 ASP A O 1
ATOM 1385 N N . THR A 1 172 ? 13.643 -8.993 -16.744 1.00 95.81 172 THR A N 1
ATOM 1386 C CA . THR A 1 172 ? 12.969 -7.944 -15.971 1.00 95.81 172 THR A CA 1
ATOM 1387 C C . THR A 1 172 ? 13.200 -8.155 -14.473 1.00 95.81 172 THR A C 1
ATOM 1389 O O . THR A 1 172 ? 13.662 -7.264 -13.760 1.00 95.81 172 THR A O 1
ATOM 1392 N N . GLU A 1 173 ? 12.991 -9.377 -14.000 1.00 95.50 173 GLU A N 1
ATOM 1393 C CA . GLU A 1 173 ? 13.102 -9.776 -12.603 1.00 95.50 173 GLU A CA 1
ATOM 1394 C C . GLU A 1 173 ? 14.554 -9.836 -12.132 1.00 95.50 173 GLU A C 1
ATOM 1396 O O . GLU A 1 173 ? 14.856 -9.436 -11.007 1.00 95.50 173 GLU A O 1
ATOM 1401 N N . ARG A 1 174 ? 15.486 -10.275 -12.992 1.00 94.81 174 ARG A N 1
ATOM 1402 C CA . ARG A 1 174 ? 16.928 -10.195 -12.706 1.00 94.81 174 ARG A CA 1
ATOM 1403 C C . ARG A 1 174 ? 17.371 -8.751 -12.504 1.00 94.81 174 ARG A C 1
ATOM 1405 O O . ARG A 1 174 ? 18.135 -8.479 -11.582 1.00 94.81 174 ARG A O 1
ATOM 1412 N N . LYS A 1 175 ? 16.896 -7.832 -13.347 1.00 95.69 175 LYS A N 1
ATOM 1413 C CA . LYS A 1 175 ? 17.207 -6.403 -13.230 1.00 95.69 175 LYS A CA 1
ATOM 1414 C C . LYS A 1 175 ? 16.608 -5.808 -11.953 1.00 95.69 175 LYS A C 1
ATOM 1416 O O . LYS A 1 175 ? 17.335 -5.168 -11.201 1.00 95.69 175 LYS A O 1
ATOM 1421 N N . ALA A 1 176 ? 15.344 -6.105 -11.659 1.00 96.25 176 ALA A N 1
ATOM 1422 C CA . ALA A 1 176 ? 14.680 -5.716 -10.415 1.00 96.25 176 ALA A CA 1
ATOM 1423 C C . ALA A 1 176 ? 15.441 -6.197 -9.164 1.00 96.25 176 ALA A C 1
ATOM 1425 O O . ALA A 1 176 ? 15.724 -5.415 -8.256 1.00 96.25 176 ALA A O 1
ATOM 1426 N N . LYS A 1 177 ? 15.830 -7.478 -9.137 1.00 95.62 177 LYS A N 1
ATOM 1427 C CA . LYS A 1 177 ? 16.592 -8.069 -8.030 1.00 95.62 177 LYS A CA 1
ATOM 1428 C C . LYS A 1 177 ? 17.961 -7.411 -7.864 1.00 95.62 177 LYS A C 1
ATOM 1430 O O . LYS A 1 177 ? 18.345 -7.085 -6.747 1.00 95.62 177 LYS A O 1
ATOM 1435 N N . LYS A 1 178 ? 18.658 -7.151 -8.972 1.00 95.38 178 LYS A N 1
ATOM 1436 C CA . LYS A 1 178 ? 19.959 -6.477 -8.969 1.00 95.38 178 LYS A CA 1
ATOM 1437 C C . LYS A 1 178 ? 19.888 -5.090 -8.316 1.00 95.38 178 LYS A C 1
ATOM 1439 O O . LYS A 1 178 ? 20.729 -4.777 -7.483 1.00 95.38 178 LYS A O 1
ATOM 1444 N N . ILE A 1 179 ? 18.853 -4.297 -8.615 1.00 94.38 179 ILE A N 1
ATOM 1445 C CA . ILE A 1 179 ? 18.631 -2.995 -7.957 1.00 94.38 179 ILE A CA 1
ATOM 1446 C C . ILE A 1 179 ? 18.523 -3.171 -6.439 1.00 94.38 179 ILE A C 1
ATOM 1448 O O . ILE A 1 179 ? 19.148 -2.424 -5.690 1.00 94.38 179 ILE A O 1
ATOM 1452 N N . SER A 1 180 ? 17.766 -4.171 -5.979 1.00 92.62 180 SER A N 1
ATOM 1453 C CA . SER A 1 180 ? 17.636 -4.455 -4.546 1.00 92.62 180 SER A CA 1
ATOM 1454 C C . SER A 1 180 ? 18.960 -4.858 -3.888 1.00 92.62 180 SER A C 1
ATOM 1456 O O . SER A 1 180 ? 19.125 -4.625 -2.695 1.00 92.62 180 SER A O 1
ATOM 1458 N N . GLU A 1 181 ? 19.859 -5.518 -4.617 1.00 92.81 181 GLU A N 1
ATOM 1459 C CA . GLU A 1 181 ? 21.144 -6.008 -4.099 1.00 92.81 181 GLU A CA 1
ATOM 1460 C C . GLU A 1 181 ? 22.234 -4.923 -4.095 1.00 92.81 181 GLU A C 1
ATOM 1462 O O . GLU A 1 181 ? 23.136 -4.967 -3.262 1.00 92.81 181 GLU A O 1
ATOM 1467 N N . GLU A 1 182 ? 22.156 -3.950 -5.007 1.00 93.19 182 GLU A N 1
ATOM 1468 C CA . GLU A 1 182 ? 23.176 -2.906 -5.188 1.00 93.19 182 GLU A CA 1
ATOM 1469 C C . GLU A 1 182 ? 22.904 -1.613 -4.408 1.00 93.19 182 GLU A C 1
ATOM 1471 O O . GLU A 1 182 ? 23.777 -0.747 -4.350 1.00 93.19 182 GLU A O 1
ATOM 1476 N N . ASN A 1 183 ? 21.719 -1.461 -3.811 1.00 92.75 183 ASN A N 1
ATOM 1477 C CA . ASN A 1 183 ? 21.331 -0.245 -3.099 1.00 92.75 183 ASN A CA 1
ATOM 1478 C C . ASN A 1 183 ? 21.163 -0.478 -1.592 1.00 92.75 183 ASN A C 1
ATOM 1480 O O . ASN A 1 183 ? 20.677 -1.517 -1.144 1.00 92.75 183 ASN A O 1
ATOM 1484 N N . ASP A 1 184 ? 21.498 0.540 -0.796 1.00 92.81 184 ASP A N 1
ATOM 1485 C CA . ASP A 1 184 ? 21.409 0.470 0.661 1.00 92.81 184 ASP A CA 1
ATOM 1486 C C . ASP A 1 184 ? 19.963 0.617 1.143 1.00 92.81 184 ASP A C 1
ATOM 1488 O O . ASP A 1 184 ? 19.327 1.663 1.004 1.00 92.81 184 ASP A O 1
ATOM 1492 N N . LEU A 1 185 ? 19.429 -0.427 1.767 1.00 93.31 185 LEU A N 1
ATOM 1493 C CA . LEU A 1 185 ? 18.075 -0.428 2.310 1.00 93.31 185 LEU A CA 1
ATOM 1494 C C . LEU A 1 185 ? 17.901 0.600 3.443 1.00 93.31 185 LEU A C 1
ATOM 1496 O O . LEU A 1 185 ? 18.634 0.588 4.437 1.00 93.31 185 LEU A O 1
ATOM 1500 N N . ASN A 1 186 ? 16.818 1.384 3.399 1.00 88.75 186 ASN A N 1
ATOM 1501 C CA . ASN A 1 186 ? 16.372 2.131 4.575 1.00 88.75 186 ASN A CA 1
ATOM 1502 C C . ASN A 1 186 ? 15.643 1.207 5.570 1.00 88.75 186 ASN A C 1
ATOM 1504 O O . ASN A 1 186 ? 14.417 1.081 5.582 1.00 88.75 186 ASN A O 1
ATOM 1508 N N . SER A 1 187 ? 16.412 0.572 6.453 1.00 87.75 187 SER A N 1
ATOM 1509 C CA . SER A 1 187 ? 15.903 -0.390 7.445 1.00 87.75 187 SER A CA 1
ATOM 1510 C C . SER A 1 187 ? 15.122 0.239 8.614 1.00 87.75 187 SER A C 1
ATOM 1512 O O . SER A 1 187 ? 14.548 -0.475 9.444 1.00 87.75 187 SER A O 1
ATOM 1514 N N . GLY A 1 188 ? 15.074 1.574 8.718 1.00 88.56 188 GLY A N 1
ATOM 1515 C CA . GLY A 1 188 ? 14.505 2.276 9.871 1.00 88.56 188 GLY A CA 1
ATOM 1516 C C . GLY A 1 188 ? 13.016 1.990 10.096 1.00 88.56 188 GLY A C 1
ATOM 1517 O O . GLY A 1 188 ? 12.583 1.825 11.236 1.00 88.56 188 GLY A O 1
ATOM 1518 N N . THR A 1 189 ? 12.229 1.891 9.025 1.00 89.75 189 THR A N 1
ATOM 1519 C CA . THR A 1 189 ? 10.787 1.587 9.087 1.00 89.75 189 THR A CA 1
ATOM 1520 C C . THR A 1 189 ? 10.521 0.121 9.436 1.00 89.75 189 THR A C 1
ATOM 1522 O O . THR A 1 189 ? 9.652 -0.159 10.262 1.00 89.75 189 THR A O 1
ATOM 1525 N N . PHE A 1 190 ? 11.313 -0.810 8.899 1.00 93.38 190 PHE A N 1
ATOM 1526 C CA . PHE A 1 190 ? 11.212 -2.247 9.182 1.00 93.38 190 PHE A CA 1
ATOM 1527 C C . PHE A 1 190 ? 11.450 -2.569 10.663 1.00 93.38 190 PHE A C 1
ATOM 1529 O O . PHE A 1 190 ? 10.692 -3.330 11.267 1.00 93.38 190 PHE A O 1
ATOM 1536 N N . ASN A 1 191 ? 12.443 -1.921 11.282 1.00 92.06 191 ASN A N 1
ATOM 1537 C CA . ASN A 1 191 ? 12.697 -2.037 12.721 1.00 92.06 191 ASN A CA 1
ATOM 1538 C C . ASN A 1 191 ? 11.488 -1.616 13.570 1.00 92.06 191 ASN A C 1
ATOM 1540 O O . ASN A 1 191 ? 11.216 -2.227 14.603 1.00 92.06 191 ASN A O 1
ATOM 1544 N N . ARG A 1 192 ? 10.737 -0.600 13.132 1.00 91.56 192 ARG A N 1
ATOM 1545 C CA . ARG A 1 192 ? 9.526 -0.151 13.832 1.00 91.56 192 ARG A CA 1
ATOM 1546 C C . ARG A 1 192 ? 8.364 -1.111 13.644 1.00 91.56 192 ARG A C 1
ATOM 1548 O O . ARG A 1 192 ? 7.677 -1.389 14.619 1.00 91.56 192 ARG A O 1
ATOM 1555 N N . ILE A 1 193 ? 8.176 -1.641 12.434 1.00 94.38 193 ILE A N 1
ATOM 1556 C CA . ILE A 1 193 ? 7.145 -2.652 12.156 1.00 94.38 193 ILE A CA 1
ATOM 1557 C C . ILE A 1 193 ? 7.327 -3.865 13.065 1.00 94.38 193 ILE A C 1
ATOM 1559 O O . ILE A 1 193 ? 6.359 -4.302 13.671 1.00 94.38 193 ILE A O 1
ATOM 1563 N N . ARG A 1 194 ? 8.563 -4.353 13.243 1.00 94.00 194 ARG A N 1
ATOM 1564 C CA . ARG A 1 194 ? 8.857 -5.472 14.155 1.00 94.00 194 ARG A CA 1
ATOM 1565 C C . ARG A 1 194 ? 8.416 -5.222 15.604 1.00 94.00 194 ARG A C 1
ATOM 1567 O O . ARG A 1 194 ? 8.145 -6.173 16.330 1.00 94.00 194 ARG A O 1
ATOM 1574 N N . GLN A 1 195 ? 8.392 -3.970 16.055 1.00 92.88 195 GLN A N 1
ATOM 1575 C CA . GLN A 1 195 ? 7.974 -3.626 17.419 1.00 92.88 195 GLN A CA 1
ATOM 1576 C C . GLN A 1 195 ? 6.445 -3.604 17.582 1.00 92.88 195 GLN A C 1
ATOM 1578 O O . GLN A 1 195 ? 5.957 -3.517 18.706 1.00 92.88 195 GLN A O 1
ATOM 1583 N N . LEU A 1 196 ? 5.693 -3.680 16.482 1.00 94.75 196 LEU A N 1
ATOM 1584 C CA . LEU A 1 196 ? 4.237 -3.662 16.456 1.00 94.75 196 LEU A CA 1
ATOM 1585 C C . LEU A 1 196 ? 3.699 -5.085 16.251 1.00 94.75 196 LEU A C 1
ATOM 1587 O O . LEU A 1 196 ? 4.216 -5.854 15.445 1.00 94.75 196 LEU A O 1
ATOM 1591 N N . ASN A 1 197 ? 2.639 -5.439 16.979 1.00 93.69 197 ASN A N 1
ATOM 1592 C CA . ASN A 1 197 ? 2.063 -6.783 16.950 1.00 93.69 197 ASN A CA 1
ATOM 1593 C C . ASN A 1 197 ? 1.119 -6.967 15.747 1.00 93.69 197 ASN A C 1
ATOM 1595 O O . ASN A 1 197 ? -0.106 -6.928 15.870 1.00 93.69 197 ASN A O 1
ATOM 1599 N N . PHE A 1 198 ? 1.705 -7.153 14.565 1.00 96.38 198 PHE A N 1
ATOM 1600 C CA . PHE A 1 198 ? 0.977 -7.534 13.358 1.00 96.38 198 PHE A CA 1
ATOM 1601 C C . PHE A 1 198 ? 1.056 -9.047 13.151 1.00 96.38 198 PHE A C 1
ATOM 1603 O O . PHE A 1 198 ? 2.087 -9.528 12.695 1.00 96.38 198 PHE A O 1
ATOM 1610 N N . PRO A 1 199 ? -0.006 -9.823 13.419 1.00 95.12 199 PRO A N 1
ATOM 1611 C CA . PRO A 1 199 ? 0.008 -11.269 13.177 1.00 95.12 199 PRO A CA 1
ATOM 1612 C C . PRO A 1 199 ? 0.141 -11.646 11.694 1.00 95.12 199 PRO A C 1
ATOM 1614 O O . PRO A 1 199 ? 0.517 -12.773 11.382 1.00 95.12 199 PRO A O 1
ATOM 1617 N N . LEU A 1 200 ? -0.194 -10.730 10.782 1.00 96.56 200 LEU A N 1
ATOM 1618 C CA . LEU A 1 200 ? -0.013 -10.902 9.346 1.00 96.56 200 LEU A CA 1
ATOM 1619 C C . LEU A 1 200 ? 0.412 -9.582 8.704 1.00 96.56 200 LEU A C 1
ATOM 1621 O O . LEU A 1 200 ? -0.181 -8.530 8.967 1.00 96.56 200 LEU A O 1
ATOM 1625 N N . ILE A 1 201 ? 1.392 -9.685 7.815 1.00 97.62 201 ILE A N 1
ATOM 1626 C CA . ILE A 1 201 ? 1.851 -8.634 6.919 1.00 97.62 201 ILE A CA 1
ATOM 1627 C C . ILE A 1 201 ? 1.658 -9.137 5.486 1.00 97.62 201 ILE A C 1
ATOM 1629 O O . ILE A 1 201 ? 2.221 -10.157 5.103 1.00 97.62 201 ILE A O 1
ATOM 1633 N N . ILE A 1 202 ? 0.861 -8.430 4.693 1.00 97.44 202 ILE A N 1
ATOM 1634 C CA . ILE A 1 202 ? 0.755 -8.631 3.248 1.00 97.44 202 ILE A CA 1
ATOM 1635 C C . ILE A 1 202 ? 1.700 -7.641 2.574 1.00 97.44 202 ILE A C 1
ATOM 1637 O O . ILE A 1 202 ? 1.469 -6.433 2.627 1.00 97.44 202 ILE A O 1
ATOM 1641 N N . ASN A 1 203 ? 2.760 -8.146 1.954 1.00 96.81 203 ASN A N 1
ATOM 1642 C CA . ASN A 1 203 ? 3.710 -7.337 1.200 1.00 96.81 203 ASN A CA 1
ATOM 1643 C C . ASN A 1 203 ? 3.394 -7.436 -0.296 1.00 96.81 203 ASN A C 1
ATOM 1645 O O . ASN A 1 203 ? 3.162 -8.528 -0.814 1.00 96.81 203 ASN A O 1
ATOM 1649 N N . THR A 1 204 ? 3.357 -6.303 -0.993 1.00 94.75 204 THR A N 1
ATOM 1650 C CA . THR A 1 204 ? 3.222 -6.276 -2.457 1.00 94.75 204 THR A CA 1
ATOM 1651 C C . THR A 1 204 ? 4.560 -6.140 -3.165 1.00 94.75 204 THR A C 1
ATOM 1653 O O . THR A 1 204 ? 4.605 -6.261 -4.383 1.00 94.75 204 THR A O 1
ATOM 1656 N N . ASN A 1 205 ? 5.636 -5.858 -2.432 1.00 94.81 205 ASN A N 1
ATOM 1657 C CA . ASN A 1 205 ? 6.978 -5.841 -2.992 1.00 94.81 205 ASN A CA 1
ATOM 1658 C C . ASN A 1 205 ? 7.532 -7.276 -3.043 1.00 94.81 205 ASN A C 1
ATOM 1660 O O . ASN A 1 205 ? 7.243 -8.072 -2.145 1.00 94.81 205 ASN A O 1
ATOM 1664 N N . PRO A 1 206 ? 8.345 -7.617 -4.055 1.00 95.38 206 PRO A N 1
ATOM 1665 C CA . PRO A 1 206 ? 8.941 -8.948 -4.189 1.00 95.38 206 PRO A CA 1
ATOM 1666 C C . PRO A 1 206 ? 10.121 -9.198 -3.230 1.00 95.38 206 PRO A C 1
ATOM 1668 O O . PRO A 1 206 ? 10.782 -10.232 -3.323 1.00 95.38 206 PRO A O 1
ATOM 1671 N N . ASP A 1 207 ? 10.423 -8.267 -2.325 1.00 95.12 207 ASP A N 1
ATOM 1672 C CA . ASP A 1 207 ? 11.573 -8.345 -1.430 1.00 95.12 207 ASP A CA 1
ATOM 1673 C C . ASP A 1 207 ? 11.395 -9.355 -0.282 1.00 95.12 207 ASP A C 1
ATOM 1675 O O . ASP A 1 207 ? 10.283 -9.668 0.143 1.00 95.12 207 ASP A O 1
ATOM 1679 N N . THR A 1 208 ? 12.518 -9.826 0.267 1.00 93.38 208 THR A N 1
ATOM 1680 C CA . THR A 1 208 ? 12.575 -10.683 1.466 1.00 93.38 208 THR A CA 1
ATOM 1681 C C . THR A 1 208 ? 13.138 -9.934 2.678 1.00 93.38 208 THR A C 1
ATOM 1683 O O . THR A 1 208 ? 13.719 -10.518 3.590 1.00 93.38 208 THR A O 1
ATOM 1686 N N . THR A 1 209 ? 12.977 -8.609 2.727 1.00 94.88 209 THR A N 1
ATOM 1687 C CA . THR A 1 209 ? 13.644 -7.742 3.710 1.00 94.88 209 THR A CA 1
ATOM 1688 C C . THR A 1 209 ? 13.285 -8.091 5.151 1.00 94.88 209 THR A C 1
ATOM 1690 O O . THR A 1 209 ? 14.169 -8.189 6.000 1.00 94.88 209 THR A O 1
ATOM 1693 N N . LEU A 1 210 ? 11.996 -8.289 5.450 1.00 93.88 210 LEU A N 1
ATOM 1694 C CA . LEU A 1 210 ? 11.548 -8.628 6.807 1.00 93.88 210 LEU A CA 1
ATOM 1695 C C . LEU A 1 210 ? 12.111 -9.973 7.281 1.00 93.88 210 LEU A C 1
ATOM 1697 O O . LEU A 1 210 ? 12.461 -10.103 8.455 1.00 93.88 210 LEU A O 1
ATOM 1701 N N . GLU A 1 211 ? 12.221 -10.939 6.371 1.00 91.31 211 GLU A N 1
ATOM 1702 C CA . GLU A 1 211 ? 12.824 -12.245 6.632 1.00 91.31 211 GLU A CA 1
ATOM 1703 C C . GLU A 1 211 ? 14.321 -12.116 6.894 1.00 91.31 211 GLU A C 1
ATOM 1705 O O . GLU A 1 211 ? 14.803 -12.563 7.931 1.00 91.31 211 GLU A O 1
ATOM 1710 N N . ASN A 1 212 ? 15.043 -11.423 6.013 1.00 92.50 212 ASN A N 1
ATOM 1711 C CA . ASN A 1 212 ? 16.493 -11.270 6.109 1.00 92.50 212 ASN A CA 1
ATOM 1712 C C . ASN A 1 212 ? 16.912 -10.480 7.355 1.00 92.50 212 ASN A C 1
ATOM 1714 O O . ASN A 1 212 ? 17.889 -10.829 8.017 1.00 92.50 212 ASN A O 1
ATOM 1718 N N . LEU A 1 213 ? 16.170 -9.422 7.703 1.00 94.75 213 LEU A N 1
ATOM 1719 C CA . LEU A 1 213 ? 16.448 -8.627 8.900 1.00 94.75 213 LEU A CA 1
ATOM 1720 C C . LEU A 1 213 ? 16.061 -9.367 10.188 1.00 94.75 213 LEU A C 1
ATOM 1722 O O . LEU A 1 213 ? 16.702 -9.170 11.223 1.00 94.75 213 LEU A O 1
ATOM 1726 N N . PHE A 1 214 ? 15.012 -10.198 10.159 1.00 94.81 214 PHE A N 1
ATOM 1727 C CA . PHE A 1 214 ? 14.434 -10.809 11.360 1.00 94.81 214 PHE A CA 1
ATOM 1728 C C . PHE A 1 214 ? 14.057 -12.297 11.184 1.00 94.81 214 PHE A C 1
ATOM 1730 O O . PHE A 1 214 ? 12.920 -12.679 11.487 1.00 94.81 214 PHE A O 1
ATOM 1737 N N . PRO A 1 215 ? 15.009 -13.176 10.821 1.00 91.19 215 PRO A N 1
ATOM 1738 C CA . PRO A 1 215 ? 14.717 -14.548 10.381 1.00 91.19 215 PRO A CA 1
ATOM 1739 C C . PRO A 1 215 ? 14.120 -15.437 11.482 1.00 91.19 215 PRO A C 1
ATOM 1741 O O . PRO A 1 215 ? 13.371 -16.373 11.223 1.00 91.19 215 PRO A O 1
ATOM 1744 N N . ALA A 1 216 ? 14.416 -15.142 12.750 1.00 91.06 216 ALA A N 1
ATOM 1745 C CA . ALA A 1 216 ? 13.855 -15.882 13.880 1.00 91.06 216 ALA A CA 1
ATOM 1746 C C . ALA A 1 216 ? 12.429 -15.437 14.265 1.00 91.06 216 ALA A C 1
ATOM 1748 O O . ALA A 1 216 ? 11.780 -16.127 15.052 1.00 91.06 216 ALA A O 1
ATOM 1749 N N . TYR A 1 217 ? 11.961 -14.287 13.766 1.00 92.75 217 TYR A N 1
ATOM 1750 C CA . TYR A 1 217 ? 10.725 -13.643 14.224 1.00 92.75 217 TYR A CA 1
ATOM 1751 C C . TYR A 1 217 ? 9.540 -13.886 13.291 1.00 92.75 217 TYR A C 1
ATOM 1753 O O . TYR A 1 217 ? 8.441 -14.137 13.775 1.00 92.75 217 TYR A O 1
ATOM 1761 N N . TYR A 1 218 ? 9.764 -13.828 11.979 1.00 93.75 218 TYR A N 1
ATOM 1762 C CA . TYR A 1 218 ? 8.711 -14.011 10.986 1.00 93.75 218 TYR A CA 1
ATOM 1763 C C . TYR A 1 218 ? 8.724 -15.423 10.407 1.00 93.75 218 TYR A C 1
ATOM 1765 O O . TYR A 1 218 ? 9.779 -16.028 10.229 1.00 93.75 218 TYR A O 1
ATOM 1773 N N . SER A 1 219 ? 7.535 -15.923 10.089 1.00 93.31 219 SER A N 1
ATOM 1774 C CA . SER A 1 219 ? 7.354 -16.953 9.067 1.00 93.31 219 SER A CA 1
ATOM 1775 C C . SER A 1 219 ? 7.001 -16.271 7.754 1.00 93.31 219 SER A C 1
ATOM 1777 O O . SER A 1 219 ? 6.289 -15.266 7.765 1.00 93.31 219 SER A O 1
ATOM 1779 N N . THR A 1 220 ? 7.476 -16.800 6.633 1.00 93.31 220 THR A N 1
ATOM 1780 C CA . THR A 1 220 ? 7.265 -16.184 5.322 1.00 93.31 220 THR A CA 1
ATOM 1781 C C . THR A 1 220 ? 6.636 -17.144 4.324 1.00 93.31 220 THR A C 1
ATOM 1783 O O . THR A 1 220 ? 6.619 -18.365 4.491 1.00 93.31 220 THR A O 1
ATOM 1786 N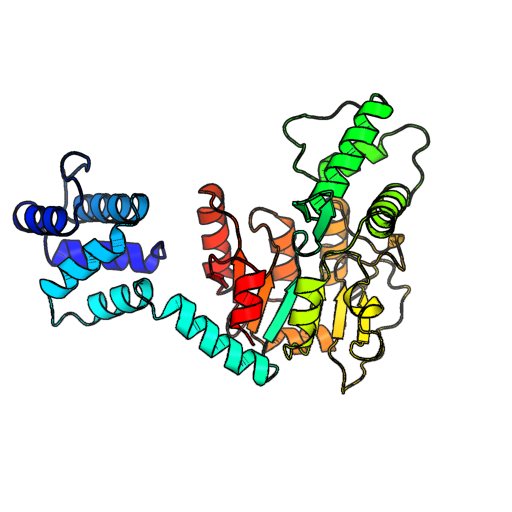 N . GLY A 1 221 ? 6.048 -16.563 3.289 1.00 93.69 221 GLY A N 1
ATOM 1787 C CA . GLY A 1 221 ? 5.590 -17.264 2.106 1.00 93.69 221 GLY A CA 1
ATOM 1788 C C . GLY A 1 221 ? 5.265 -16.262 1.012 1.00 93.69 221 GLY A C 1
ATOM 1789 O O . GLY A 1 221 ? 5.161 -15.060 1.256 1.00 93.69 221 GLY A O 1
ATOM 1790 N N . PHE A 1 222 ? 5.067 -16.749 -0.201 1.00 94.75 222 PHE A N 1
ATOM 1791 C CA . PHE A 1 222 ? 4.687 -15.900 -1.319 1.00 94.75 222 PHE A CA 1
ATOM 1792 C C . PHE A 1 222 ? 3.688 -16.604 -2.224 1.00 94.75 222 PHE A C 1
ATOM 1794 O O . PHE A 1 222 ? 3.476 -17.815 -2.143 1.00 94.75 222 PHE A O 1
ATOM 1801 N N . TYR A 1 223 ? 3.003 -15.816 -3.040 1.00 94.00 223 TYR A N 1
ATOM 1802 C CA . TYR A 1 223 ? 2.107 -16.339 -4.054 1.00 94.00 223 TYR A CA 1
ATOM 1803 C C . TYR A 1 223 ? 2.900 -16.735 -5.301 1.00 94.00 223 TYR A C 1
ATOM 1805 O O . TYR A 1 223 ? 3.712 -15.955 -5.784 1.00 94.00 223 TYR A O 1
ATOM 1813 N N . ASP A 1 224 ? 2.639 -17.925 -5.838 1.00 93.19 224 ASP A N 1
ATOM 1814 C CA . ASP A 1 224 ? 3.258 -18.430 -7.064 1.00 93.19 224 ASP A CA 1
ATOM 1815 C C . ASP A 1 224 ? 2.171 -18.935 -8.014 1.00 93.19 224 ASP A C 1
ATOM 1817 O O . ASP A 1 224 ? 1.513 -19.934 -7.728 1.00 93.19 224 ASP A O 1
ATOM 1821 N N . MET A 1 225 ? 1.998 -18.265 -9.158 1.00 90.12 225 MET A N 1
ATOM 1822 C CA . MET A 1 225 ? 0.984 -18.603 -10.166 1.00 90.12 225 MET A CA 1
ATOM 1823 C C . MET A 1 225 ? 1.115 -20.020 -10.731 1.00 90.12 225 MET A C 1
ATOM 1825 O O . MET A 1 225 ? 0.115 -20.575 -11.185 1.00 90.12 225 MET A O 1
ATOM 1829 N N . SER A 1 226 ? 2.307 -20.620 -10.698 1.00 87.06 226 SER A N 1
ATOM 1830 C CA . SER A 1 226 ? 2.521 -21.985 -11.188 1.00 87.06 226 SER A CA 1
ATOM 1831 C C . SER A 1 226 ? 1.876 -23.050 -10.296 1.00 87.06 226 SER A C 1
ATOM 1833 O O . SER A 1 226 ? 1.748 -24.198 -10.721 1.00 87.06 226 SER A O 1
ATOM 1835 N N . ASN A 1 227 ? 1.475 -22.684 -9.068 1.00 82.56 227 ASN A N 1
ATOM 1836 C CA . ASN A 1 227 ? 0.998 -23.614 -8.042 1.00 82.56 227 ASN A CA 1
ATOM 1837 C C . ASN A 1 227 ? 2.012 -24.745 -7.757 1.00 82.56 227 ASN A C 1
ATOM 1839 O O . ASN A 1 227 ? 1.641 -25.852 -7.371 1.00 82.56 227 ASN A O 1
ATOM 1843 N N . SER A 1 228 ? 3.302 -24.480 -7.996 1.00 77.69 228 SER A N 1
ATOM 1844 C CA . SER A 1 228 ? 4.377 -25.459 -7.806 1.00 77.69 228 SER A CA 1
ATOM 1845 C C . SER A 1 228 ? 4.801 -25.605 -6.344 1.00 77.69 228 SER A C 1
ATOM 1847 O O . SER A 1 228 ? 5.436 -26.595 -5.973 1.00 77.69 228 SER A O 1
ATOM 1849 N N . GLN A 1 229 ? 4.434 -24.637 -5.501 1.00 72.12 229 GLN A N 1
ATOM 1850 C CA . GLN A 1 229 ? 4.812 -24.609 -4.097 1.00 72.12 229 GLN A CA 1
ATOM 1851 C C . GLN A 1 229 ? 3.750 -25.220 -3.193 1.00 72.12 229 GLN A C 1
ATOM 1853 O O . GLN A 1 229 ? 2.549 -25.002 -3.348 1.00 72.12 229 GLN A O 1
ATOM 1858 N N . SER A 1 230 ? 4.218 -25.960 -2.188 1.00 68.44 230 SER A N 1
ATOM 1859 C CA . SER A 1 230 ? 3.360 -26.363 -1.077 1.00 68.44 230 SER A CA 1
ATOM 1860 C C . SER A 1 230 ? 2.974 -25.136 -0.246 1.00 68.44 230 SER A C 1
ATOM 1862 O O . SER A 1 230 ? 3.775 -24.205 -0.143 1.00 68.44 230 SER A O 1
ATOM 1864 N N . PRO A 1 231 ? 1.783 -25.125 0.381 1.00 70.50 231 PRO A N 1
ATOM 1865 C CA . PRO A 1 231 ? 1.410 -24.059 1.298 1.00 70.50 231 PRO A CA 1
ATOM 1866 C C . PRO A 1 231 ? 2.499 -23.870 2.362 1.00 70.50 231 PRO A C 1
ATOM 1868 O O . PRO A 1 231 ? 3.008 -24.869 2.882 1.00 70.50 231 PRO A O 1
ATOM 1871 N N . PRO A 1 232 ? 2.856 -22.622 2.701 1.00 73.06 232 PRO A N 1
ATOM 1872 C CA . PRO A 1 232 ? 3.893 -22.372 3.686 1.00 73.06 232 PRO A CA 1
ATOM 1873 C C . PRO A 1 232 ? 3.473 -22.953 5.047 1.00 73.06 232 PRO A C 1
ATOM 1875 O O . PRO A 1 232 ? 2.295 -22.862 5.414 1.00 73.06 232 PRO A O 1
ATOM 1878 N N . PRO A 1 233 ? 4.401 -23.563 5.806 1.00 71.19 233 PRO A N 1
ATOM 1879 C CA . PRO A 1 233 ? 4.096 -24.071 7.135 1.00 71.19 233 PRO A CA 1
ATOM 1880 C C . PRO A 1 233 ? 3.704 -22.908 8.053 1.00 71.19 233 PRO A C 1
ATOM 1882 O O . PRO A 1 233 ? 4.446 -21.937 8.206 1.00 71.19 233 PRO A O 1
ATOM 1885 N N . VAL A 1 234 ? 2.526 -23.007 8.671 1.00 70.38 234 VAL A N 1
ATOM 1886 C CA . VAL A 1 234 ? 2.059 -22.018 9.649 1.00 70.38 234 VAL A CA 1
ATOM 1887 C C . VAL A 1 234 ? 2.709 -22.327 10.994 1.00 70.38 234 VAL A C 1
ATOM 1889 O O . VAL A 1 234 ? 2.387 -23.329 11.632 1.00 70.38 234 VAL A O 1
ATOM 1892 N N . ASP A 1 235 ? 3.626 -21.467 11.431 1.00 77.56 235 ASP A N 1
ATOM 1893 C CA . ASP A 1 235 ? 4.117 -21.471 12.808 1.00 77.56 235 ASP A CA 1
ATOM 1894 C C . ASP A 1 235 ? 3.138 -20.660 13.670 1.00 77.56 235 ASP A C 1
ATOM 1896 O O . ASP A 1 235 ? 3.111 -19.431 13.612 1.00 77.56 235 ASP A O 1
ATOM 1900 N N . ASN A 1 236 ? 2.309 -21.354 14.460 1.00 69.75 236 ASN A N 1
ATOM 1901 C CA . ASN A 1 236 ? 1.222 -20.762 15.255 1.00 69.75 236 ASN A CA 1
ATOM 1902 C C . ASN A 1 236 ? 1.681 -19.708 16.289 1.00 69.75 236 ASN A C 1
ATOM 1904 O O . ASN A 1 236 ? 0.830 -19.078 16.918 1.00 69.75 236 ASN A O 1
ATOM 1908 N N . GLY A 1 237 ? 2.991 -19.510 16.488 1.00 81.62 237 GLY A N 1
ATOM 1909 C CA . GLY A 1 237 ? 3.547 -18.491 17.383 1.00 81.62 237 GLY A CA 1
ATOM 1910 C C . GLY A 1 237 ? 4.181 -17.276 16.698 1.00 81.62 237 GLY A C 1
ATOM 1911 O O . GLY A 1 237 ? 4.501 -16.312 17.395 1.00 81.62 237 GLY A O 1
ATOM 1912 N N . LYS A 1 238 ? 4.385 -17.296 15.373 1.00 91.38 238 LYS A N 1
ATOM 1913 C CA . LYS A 1 238 ? 5.105 -16.233 14.656 1.00 91.38 238 LYS A CA 1
ATOM 1914 C C . LYS A 1 238 ? 4.176 -15.392 13.782 1.00 91.38 238 LYS A C 1
ATOM 1916 O O . LYS A 1 238 ? 3.318 -15.943 13.092 1.00 91.38 238 LYS A O 1
ATOM 1921 N N . PRO A 1 239 ? 4.369 -14.063 13.743 1.00 94.25 239 PRO A N 1
ATOM 1922 C CA . PRO A 1 239 ? 3.827 -13.229 12.683 1.00 94.25 239 PRO A CA 1
ATOM 1923 C C . PRO A 1 239 ? 4.173 -13.767 11.292 1.00 94.25 239 PRO A C 1
ATOM 1925 O O . PRO A 1 239 ? 5.302 -14.201 11.048 1.00 94.25 239 PRO A O 1
ATOM 1928 N N . PHE A 1 240 ? 3.211 -13.708 10.375 1.00 95.69 240 PHE A N 1
ATOM 1929 C CA . PHE A 1 240 ? 3.382 -14.211 9.015 1.00 95.69 240 PHE A CA 1
ATOM 1930 C C . PHE A 1 240 ? 3.572 -13.061 8.015 1.00 95.69 240 PHE A C 1
ATOM 1932 O O . PHE A 1 240 ? 2.797 -12.106 8.029 1.00 95.69 240 PHE A O 1
ATOM 1939 N N . VAL A 1 241 ? 4.568 -13.142 7.132 1.00 96.44 241 VAL A N 1
ATOM 1940 C CA . VAL A 1 241 ? 4.766 -12.215 6.005 1.00 96.44 241 VAL A CA 1
ATOM 1941 C C . VAL A 1 241 ? 4.421 -12.944 4.716 1.00 96.44 241 VAL A C 1
ATOM 1943 O O . VAL A 1 241 ? 5.009 -13.976 4.407 1.00 96.44 241 VAL A O 1
ATOM 1946 N N . TYR A 1 242 ? 3.458 -12.420 3.966 1.00 96.38 242 TYR A N 1
ATOM 1947 C CA . TYR A 1 242 ? 3.040 -13.001 2.699 1.00 96.38 242 TYR A CA 1
ATOM 1948 C C . TYR A 1 242 ? 3.262 -12.028 1.547 1.00 96.38 242 TYR A C 1
ATOM 1950 O O . TYR A 1 242 ? 2.573 -11.006 1.467 1.00 96.38 242 TYR A O 1
ATOM 1958 N N . ASN A 1 243 ? 4.181 -12.362 0.639 1.00 96.31 243 ASN A N 1
ATOM 1959 C CA . ASN A 1 243 ? 4.384 -11.582 -0.576 1.00 96.31 243 ASN A CA 1
ATOM 1960 C C . ASN A 1 243 ? 3.340 -11.993 -1.622 1.00 96.31 243 ASN A C 1
ATOM 1962 O O . ASN A 1 243 ? 3.435 -13.047 -2.254 1.00 96.31 243 ASN A O 1
ATOM 19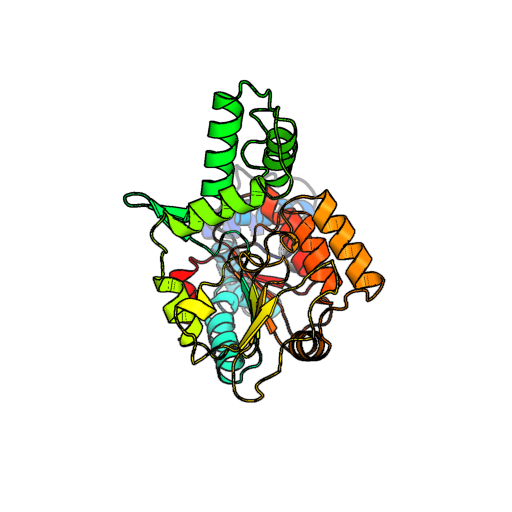66 N N . ILE A 1 244 ? 2.298 -11.178 -1.780 1.00 95.00 244 ILE A N 1
ATOM 1967 C CA . ILE A 1 244 ? 1.137 -11.532 -2.612 1.00 95.00 244 ILE A CA 1
ATOM 1968 C C . ILE A 1 244 ? 1.406 -11.406 -4.117 1.00 95.00 244 ILE A C 1
ATOM 1970 O O . ILE A 1 244 ? 0.688 -12.007 -4.911 1.00 95.00 244 ILE A O 1
ATOM 1974 N N . PHE A 1 245 ? 2.442 -10.657 -4.498 1.00 94.00 245 PHE A N 1
ATOM 1975 C CA . PHE A 1 245 ? 2.857 -10.440 -5.887 1.00 94.00 245 PHE A CA 1
ATOM 1976 C C . PHE A 1 245 ? 4.195 -11.115 -6.218 1.00 94.00 245 PHE A C 1
ATOM 1978 O O . PHE A 1 245 ? 4.972 -10.607 -7.020 1.00 94.00 245 PHE A O 1
ATOM 1985 N N . GLY A 1 246 ? 4.451 -12.267 -5.592 1.00 94.50 246 GLY A N 1
ATOM 1986 C CA . GLY A 1 246 ? 5.653 -13.069 -5.812 1.00 94.50 246 GLY A CA 1
ATOM 1987 C C . GLY A 1 246 ? 6.862 -12.624 -4.993 1.00 94.50 246 GLY A C 1
ATOM 1988 O O . GLY A 1 246 ? 6.761 -11.772 -4.112 1.00 94.50 246 GLY A O 1
ATOM 1989 N N . SER A 1 247 ? 8.011 -13.251 -5.240 1.00 95.44 247 SER A N 1
ATOM 1990 C CA . SER A 1 247 ? 9.241 -13.057 -4.460 1.00 95.44 247 SER A CA 1
ATOM 1991 C C . SER A 1 247 ? 10.499 -13.145 -5.326 1.00 95.44 247 SER A C 1
ATOM 1993 O O . SER A 1 247 ? 10.563 -13.947 -6.255 1.00 95.44 247 SER A O 1
ATOM 1995 N N . PHE A 1 248 ? 11.551 -12.401 -4.970 1.00 94.75 248 PHE A N 1
ATOM 1996 C CA . PHE A 1 248 ? 12.889 -12.518 -5.568 1.00 94.75 248 PHE A CA 1
ATOM 1997 C C . PHE A 1 248 ? 13.568 -13.882 -5.343 1.00 94.75 248 PHE A C 1
ATOM 1999 O O . PHE A 1 248 ? 14.589 -14.175 -5.981 1.00 94.75 248 PHE A O 1
ATOM 2006 N N . GLU A 1 249 ? 13.029 -14.719 -4.455 1.00 92.56 249 GLU A N 1
ATOM 2007 C CA . GLU A 1 249 ? 13.438 -16.121 -4.302 1.00 92.56 249 GLU A CA 1
ATOM 2008 C C . GLU A 1 249 ? 12.956 -17.000 -5.455 1.00 92.56 249 GLU A C 1
ATOM 2010 O O . GLU A 1 249 ? 13.639 -17.948 -5.840 1.00 92.56 249 GLU A O 1
ATOM 2015 N N . ASN A 1 250 ? 11.809 -16.657 -6.042 1.00 93.00 250 ASN A N 1
ATOM 2016 C CA . ASN A 1 250 ? 11.270 -17.308 -7.226 1.00 93.00 250 ASN A CA 1
ATOM 2017 C C . ASN A 1 250 ? 10.858 -16.239 -8.248 1.00 93.00 250 ASN A C 1
ATOM 2019 O O . ASN A 1 250 ? 9.683 -15.872 -8.300 1.00 93.00 250 ASN A O 1
ATOM 2023 N N . PRO A 1 251 ? 11.799 -15.742 -9.070 1.00 91.69 251 PRO A N 1
ATOM 2024 C CA . PRO A 1 251 ? 11.539 -14.663 -10.020 1.00 91.69 251 PRO A CA 1
ATOM 2025 C C . PRO A 1 251 ? 10.308 -14.888 -10.907 1.00 91.69 251 PRO A C 1
ATOM 2027 O O . PRO A 1 251 ? 9.537 -13.965 -11.109 1.00 91.69 251 PRO A O 1
ATOM 2030 N N . ALA A 1 252 ? 10.046 -16.128 -11.333 1.00 90.94 252 ALA A N 1
ATOM 2031 C CA . ALA A 1 252 ? 8.889 -16.465 -12.169 1.00 90.94 252 ALA A CA 1
ATOM 2032 C C . ALA A 1 252 ? 7.518 -16.299 -11.472 1.00 90.94 252 ALA A C 1
ATOM 2034 O O . ALA A 1 252 ? 6.481 -16.431 -12.117 1.00 90.94 252 ALA A O 1
ATOM 2035 N N . SER A 1 253 ? 7.498 -16.059 -10.156 1.00 93.44 253 SER A N 1
ATOM 2036 C CA . SER A 1 253 ? 6.279 -15.773 -9.388 1.00 93.44 253 SER A CA 1
ATOM 2037 C C . SER A 1 253 ? 5.908 -14.290 -9.353 1.00 93.44 253 SER A C 1
ATOM 2039 O O . SER A 1 253 ? 4.798 -13.960 -8.929 1.00 93.44 253 SER A O 1
ATOM 2041 N N . ILE A 1 254 ? 6.836 -13.407 -9.737 1.00 94.94 254 ILE A N 1
ATOM 2042 C CA . ILE A 1 254 ? 6.688 -11.962 -9.577 1.00 94.94 254 ILE A CA 1
ATOM 2043 C C . ILE A 1 254 ? 5.619 -11.427 -10.532 1.00 94.94 254 ILE A C 1
ATOM 2045 O O . ILE A 1 254 ? 5.485 -11.888 -11.660 1.00 94.94 254 ILE A O 1
ATOM 2049 N N . ILE A 1 255 ? 4.839 -10.461 -10.050 1.00 92.88 255 ILE A N 1
ATOM 2050 C CA . ILE A 1 255 ? 3.801 -9.777 -10.823 1.00 92.88 255 ILE A CA 1
ATOM 2051 C C . ILE A 1 255 ? 4.178 -8.300 -10.902 1.00 92.88 255 ILE A C 1
ATOM 2053 O O . ILE A 1 255 ? 4.087 -7.586 -9.902 1.00 92.88 255 ILE A O 1
ATOM 2057 N N . PHE A 1 256 ? 4.582 -7.839 -12.085 1.00 91.69 256 PHE A N 1
ATOM 2058 C CA . PHE A 1 256 ? 4.898 -6.431 -12.336 1.00 91.69 256 PHE A CA 1
ATOM 2059 C C . PHE A 1 256 ? 3.949 -5.769 -13.332 1.00 91.69 256 PHE A C 1
ATOM 2061 O O . PHE A 1 256 ? 3.682 -4.571 -13.228 1.00 91.69 256 PHE A O 1
ATOM 2068 N N . THR A 1 257 ? 3.452 -6.532 -14.301 1.00 91.00 257 THR A N 1
ATOM 2069 C CA . THR A 1 257 ? 2.680 -5.995 -15.419 1.00 91.00 257 THR A CA 1
ATOM 2070 C C . THR A 1 257 ? 1.178 -6.095 -15.192 1.00 91.00 257 THR A C 1
ATOM 2072 O O . THR A 1 257 ? 0.668 -6.917 -14.422 1.00 91.00 257 THR A O 1
ATOM 2075 N N . GLU A 1 258 ? 0.424 -5.279 -15.925 1.00 88.50 258 GLU A N 1
ATOM 2076 C CA . GLU A 1 258 ? -1.033 -5.338 -15.913 1.00 88.50 258 GLU A CA 1
ATOM 2077 C C . GLU A 1 258 ? -1.565 -6.692 -16.385 1.00 88.50 258 GLU A C 1
ATOM 2079 O O . GLU A 1 258 ? -2.537 -7.214 -15.832 1.00 88.50 258 GLU A O 1
ATOM 2084 N N . LYS A 1 259 ? -0.899 -7.282 -17.383 1.00 89.88 259 LYS A N 1
ATOM 2085 C CA . LYS A 1 259 ? -1.212 -8.612 -17.904 1.00 89.88 259 LYS A CA 1
ATOM 2086 C C . LYS A 1 259 ? -1.102 -9.671 -16.805 1.00 89.88 259 LYS A C 1
ATOM 2088 O O . LYS A 1 259 ? -2.047 -10.431 -16.595 1.00 89.88 259 LYS A O 1
ATOM 2093 N N . GLU A 1 260 ? 0.003 -9.678 -16.065 1.00 91.38 260 GLU A N 1
ATOM 2094 C CA . GLU A 1 260 ? 0.212 -10.601 -14.945 1.00 91.38 260 GLU A CA 1
ATOM 2095 C C . GLU A 1 260 ? -0.792 -10.359 -13.813 1.00 91.38 260 GLU A C 1
ATOM 2097 O O . GLU A 1 260 ? -1.304 -11.312 -13.230 1.00 91.38 260 GLU A O 1
ATOM 2102 N N . ALA A 1 261 ? -1.155 -9.102 -13.534 1.00 89.38 261 ALA A N 1
ATOM 2103 C CA . ALA A 1 261 ? -2.181 -8.780 -12.542 1.00 89.38 261 ALA A CA 1
ATOM 2104 C C . ALA A 1 261 ? -3.574 -9.320 -12.934 1.00 89.38 261 ALA A C 1
ATOM 2106 O O . ALA A 1 261 ? -4.342 -9.771 -12.072 1.00 89.38 261 ALA A O 1
ATOM 2107 N N . VAL A 1 262 ? -3.918 -9.318 -14.228 1.00 88.81 262 VAL A N 1
ATOM 2108 C CA . VAL A 1 262 ? -5.150 -9.949 -14.738 1.00 88.81 262 VAL A CA 1
ATOM 2109 C C . VAL A 1 262 ? -5.102 -11.467 -14.554 1.00 88.81 262 VAL A C 1
ATOM 2111 O O . VAL A 1 262 ? -6.066 -12.045 -14.039 1.00 88.81 262 VAL A O 1
ATOM 2114 N N . ASP A 1 263 ? -3.990 -12.110 -14.914 1.00 91.00 263 ASP A N 1
ATOM 2115 C CA . ASP A 1 263 ? -3.816 -13.559 -14.763 1.00 91.00 263 ASP A CA 1
ATOM 2116 C C . ASP A 1 263 ? -3.8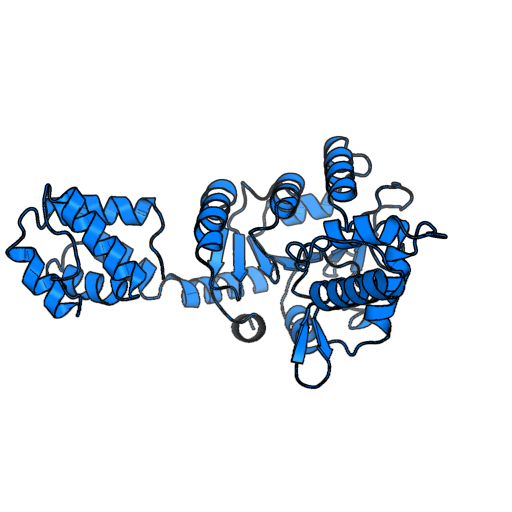45 -13.984 -13.287 1.00 91.00 263 ASP A C 1
ATOM 2118 O O . ASP A 1 263 ? -4.563 -14.919 -12.920 1.00 91.00 263 ASP A O 1
ATOM 2122 N N . PHE A 1 264 ? -3.186 -13.223 -12.411 1.00 91.44 264 PHE A N 1
ATOM 2123 C CA . PHE A 1 264 ? -3.284 -13.356 -10.959 1.00 91.44 264 PHE A CA 1
ATOM 2124 C C . PHE A 1 264 ? -4.743 -13.338 -10.494 1.00 91.44 264 PHE A C 1
ATOM 2126 O O . PHE A 1 264 ? -5.205 -14.262 -9.824 1.00 91.44 264 PHE A O 1
ATOM 2133 N N . THR A 1 265 ? -5.500 -12.317 -10.900 1.00 88.62 265 THR A N 1
ATOM 2134 C CA . THR A 1 265 ? -6.913 -12.158 -10.526 1.00 88.62 265 THR A CA 1
ATOM 2135 C C . THR A 1 265 ? -7.737 -13.374 -10.932 1.00 88.62 265 THR A C 1
ATOM 2137 O O . THR A 1 265 ? -8.524 -13.903 -10.140 1.00 88.62 265 THR A O 1
ATOM 2140 N N . LYS A 1 266 ? -7.549 -13.833 -12.172 1.00 89.88 266 LYS A N 1
ATOM 2141 C CA . LYS A 1 266 ? -8.232 -15.002 -12.722 1.00 89.88 266 LYS A CA 1
ATOM 2142 C C . LYS A 1 266 ? -7.910 -16.260 -11.915 1.00 89.88 266 LYS A C 1
ATOM 2144 O O . LYS A 1 266 ? -8.837 -16.976 -11.535 1.00 89.88 266 LYS A O 1
ATOM 2149 N N . ASN A 1 267 ? -6.638 -16.489 -11.605 1.00 90.50 267 ASN A N 1
ATOM 2150 C CA . ASN A 1 267 ? -6.176 -17.647 -10.841 1.00 90.50 267 ASN A CA 1
ATOM 2151 C C . ASN A 1 267 ? -6.771 -17.677 -9.428 1.00 90.50 267 ASN A C 1
ATOM 2153 O O . ASN A 1 267 ? -7.282 -18.714 -8.997 1.00 90.50 267 ASN A O 1
ATOM 2157 N N . ILE A 1 268 ? -6.839 -16.528 -8.745 1.00 88.38 268 ILE A N 1
ATOM 2158 C CA . ILE A 1 268 ? -7.508 -16.430 -7.441 1.00 88.38 268 ILE A CA 1
ATOM 2159 C C . ILE A 1 268 ? -8.989 -16.801 -7.543 1.00 88.38 268 ILE A C 1
ATOM 2161 O O . ILE A 1 268 ? -9.477 -17.575 -6.714 1.00 88.38 268 ILE A O 1
ATOM 2165 N N . TYR A 1 269 ? -9.718 -16.277 -8.534 1.00 87.06 269 TYR A N 1
ATOM 2166 C CA . TYR A 1 269 ? -11.139 -16.604 -8.707 1.00 87.06 269 TYR A CA 1
ATOM 2167 C C . TYR A 1 269 ? -11.369 -18.080 -9.027 1.00 87.06 269 TYR A C 1
ATOM 2169 O O . TYR A 1 269 ? -12.338 -18.671 -8.552 1.00 87.06 269 TYR A O 1
ATOM 2177 N N . GLN A 1 270 ? -10.459 -18.682 -9.791 1.00 89.50 270 GLN A N 1
ATOM 2178 C CA . GLN A 1 270 ? -10.473 -20.107 -10.110 1.00 89.50 270 GLN A CA 1
ATOM 2179 C C . GLN A 1 270 ? -9.956 -20.985 -8.963 1.00 89.50 270 GLN A C 1
ATOM 2181 O O . GLN A 1 270 ? -10.055 -22.207 -9.053 1.00 89.50 270 GLN A O 1
ATOM 2186 N N . LYS A 1 271 ? -9.449 -20.381 -7.878 1.00 86.00 271 LYS A N 1
ATOM 2187 C CA . LYS A 1 271 ? -8.796 -21.062 -6.751 1.00 86.00 271 LYS A CA 1
ATOM 2188 C C . LYS A 1 271 ? -7.634 -21.951 -7.209 1.00 86.00 271 LYS A C 1
ATOM 2190 O O . LYS A 1 271 ? -7.473 -23.056 -6.697 1.00 86.00 271 LYS A O 1
ATOM 2195 N N . ASN A 1 272 ? -6.838 -21.473 -8.166 1.00 88.00 272 ASN A N 1
ATOM 2196 C CA . ASN A 1 272 ? -5.706 -22.209 -8.722 1.00 88.00 272 ASN A CA 1
ATOM 2197 C C . ASN A 1 272 ? -4.536 -21.279 -9.116 1.00 88.00 272 ASN A C 1
ATOM 2199 O O . ASN A 1 272 ? -4.543 -20.767 -10.235 1.00 88.00 272 ASN A O 1
ATOM 2203 N N . PRO A 1 273 ? -3.535 -21.088 -8.238 1.00 87.50 273 PRO A N 1
ATOM 2204 C CA . PRO A 1 273 ? -3.556 -21.438 -6.818 1.00 87.50 273 PRO A CA 1
ATOM 2205 C C . PRO A 1 273 ? -4.517 -20.552 -6.011 1.00 87.50 273 PRO A C 1
ATOM 2207 O O . PRO A 1 273 ? -4.713 -19.378 -6.328 1.00 87.50 273 PRO A O 1
ATOM 2210 N N . PRO A 1 274 ? -5.125 -21.065 -4.932 1.00 90.00 274 PRO A N 1
ATOM 2211 C CA . PRO A 1 274 ? -5.830 -20.219 -3.983 1.00 90.00 274 PRO A CA 1
ATOM 2212 C C . PRO A 1 274 ? -4.839 -19.499 -3.055 1.00 90.00 274 PRO A C 1
ATOM 2214 O O . PRO A 1 274 ? -3.817 -20.057 -2.668 1.00 90.00 274 PRO A O 1
ATOM 2217 N N . ILE A 1 275 ? -5.193 -18.296 -2.591 1.00 91.50 275 ILE A N 1
ATOM 2218 C CA . ILE A 1 275 ? -4.571 -17.735 -1.376 1.00 91.50 275 ILE A CA 1
ATOM 2219 C C . ILE A 1 275 ? -4.873 -18.688 -0.208 1.00 91.50 275 ILE A C 1
ATOM 2221 O O . ILE A 1 275 ? -6.056 -19.022 -0.040 1.00 91.50 275 ILE A O 1
ATOM 2225 N N . PRO A 1 276 ? -3.865 -19.090 0.594 1.00 91.81 276 PRO A N 1
ATOM 2226 C CA . PRO A 1 276 ? -4.049 -19.976 1.740 1.00 91.81 276 PRO A CA 1
ATOM 2227 C C . PRO A 1 276 ? -5.192 -19.539 2.665 1.00 91.81 276 PRO A C 1
ATOM 2229 O O . PRO A 1 276 ? -5.322 -18.357 2.992 1.00 91.81 276 PRO A O 1
ATOM 2232 N N . GLU A 1 277 ? -6.018 -20.488 3.118 1.00 90.12 277 GLU A N 1
ATOM 2233 C CA . GLU A 1 277 ? -7.232 -20.156 3.881 1.00 90.12 277 GLU A CA 1
ATOM 2234 C C . GLU A 1 277 ? -6.909 -19.447 5.202 1.00 90.12 277 GLU A C 1
ATOM 2236 O O . GLU A 1 277 ? -7.570 -18.469 5.533 1.00 90.12 277 GLU A O 1
ATOM 2241 N N . PHE A 1 278 ? -5.832 -19.832 5.898 1.00 91.19 278 PHE A N 1
ATOM 2242 C CA . PHE A 1 278 ? -5.428 -19.172 7.147 1.00 91.19 278 PHE A CA 1
ATOM 2243 C C . PHE A 1 278 ? -5.145 -17.669 6.955 1.00 91.19 278 PHE A C 1
ATOM 2245 O O . PHE A 1 278 ? -5.480 -16.854 7.814 1.00 91.19 278 PHE A O 1
ATOM 2252 N N . ILE A 1 279 ? -4.587 -17.274 5.801 1.00 93.50 279 ILE A N 1
ATOM 2253 C CA . ILE A 1 279 ? -4.366 -15.866 5.445 1.00 93.50 279 ILE A CA 1
ATOM 2254 C C . ILE A 1 279 ? -5.716 -15.165 5.276 1.00 93.50 279 ILE A C 1
ATOM 2256 O O . ILE A 1 279 ? -5.925 -14.079 5.818 1.00 93.50 279 ILE A O 1
ATOM 2260 N N . ARG A 1 280 ? -6.661 -15.795 4.565 1.00 91.81 280 ARG A N 1
ATOM 2261 C CA . ARG A 1 280 ? -8.015 -15.251 4.365 1.00 91.81 280 ARG A CA 1
ATOM 2262 C C . ARG A 1 280 ? -8.771 -15.098 5.685 1.00 91.81 280 ARG A C 1
ATOM 2264 O O . ARG A 1 280 ? -9.428 -14.077 5.882 1.00 91.81 280 ARG A O 1
ATOM 2271 N N . GLU A 1 281 ? -8.671 -16.071 6.585 1.00 91.00 281 GLU A N 1
ATOM 2272 C CA . GLU A 1 281 ? -9.309 -16.045 7.906 1.00 91.00 281 GLU A CA 1
ATOM 2273 C C . GLU A 1 281 ? -8.775 -14.909 8.776 1.00 91.00 281 GLU A C 1
ATOM 2275 O O . GLU A 1 281 ? -9.557 -14.134 9.333 1.00 91.00 281 GLU A O 1
ATOM 2280 N N . ILE A 1 282 ? -7.449 -14.758 8.830 1.00 92.62 282 ILE A N 1
ATOM 2281 C CA . ILE A 1 282 ? -6.789 -13.647 9.516 1.00 92.62 282 ILE A CA 1
ATOM 2282 C C . ILE A 1 282 ? -7.287 -12.305 8.969 1.00 92.62 282 ILE A C 1
ATOM 2284 O O . ILE A 1 282 ? -7.627 -11.402 9.735 1.00 92.62 282 ILE A O 1
ATOM 2288 N N . ILE A 1 283 ? -7.333 -12.173 7.644 1.00 93.62 283 ILE A N 1
ATOM 2289 C CA . ILE A 1 283 ? -7.749 -10.946 6.973 1.00 93.62 283 ILE A CA 1
ATOM 2290 C C . ILE A 1 283 ? -9.217 -10.627 7.275 1.00 93.62 283 ILE A C 1
ATOM 2292 O O . ILE A 1 283 ? -9.538 -9.460 7.478 1.00 93.62 283 ILE A O 1
ATOM 2296 N N . ARG A 1 284 ? -10.125 -11.608 7.303 1.00 89.69 284 ARG A N 1
ATOM 2297 C CA . ARG A 1 284 ? -11.582 -11.383 7.378 1.00 89.69 284 ARG A CA 1
ATOM 2298 C C . ARG A 1 284 ? -12.024 -10.565 8.598 1.00 89.69 284 ARG A C 1
ATOM 2300 O O . ARG A 1 284 ? -12.871 -9.689 8.455 1.00 89.69 284 ARG A O 1
ATOM 2307 N N . ASN A 1 285 ? -11.428 -10.813 9.763 1.00 84.56 285 ASN A N 1
ATOM 2308 C CA . ASN A 1 285 ? -11.920 -10.298 11.050 1.00 84.56 285 ASN A CA 1
ATOM 2309 C C . ASN A 1 285 ? -11.035 -9.204 11.670 1.00 84.56 285 ASN A C 1
ATOM 2311 O O . ASN A 1 285 ? -11.180 -8.894 12.850 1.00 84.56 285 ASN A O 1
ATOM 2315 N N . ARG A 1 286 ? -10.097 -8.640 10.904 1.00 92.88 286 ARG A N 1
ATOM 2316 C CA . ARG A 1 286 ? -9.092 -7.690 11.401 1.00 92.88 286 ARG A CA 1
ATOM 2317 C C . ARG A 1 286 ? -9.137 -6.369 10.642 1.00 92.88 286 ARG A C 1
ATOM 2319 O O . ARG A 1 286 ? -9.548 -6.317 9.479 1.00 92.88 286 ARG A O 1
ATOM 2326 N N . TYR A 1 287 ? -8.700 -5.303 11.303 1.00 93.56 287 TYR A N 1
ATOM 2327 C CA . TYR A 1 287 ? -8.510 -3.999 10.676 1.00 93.56 287 TYR A CA 1
ATOM 2328 C C . TYR A 1 287 ? -7.374 -4.069 9.654 1.00 93.56 287 TYR A C 1
ATOM 2330 O O . TYR A 1 287 ? -6.339 -4.679 9.918 1.00 93.56 287 TYR A O 1
ATOM 2338 N N . GLY A 1 288 ? -7.548 -3.448 8.489 1.00 94.50 288 GLY A N 1
ATOM 2339 C CA . GLY A 1 288 ? -6.475 -3.325 7.501 1.00 94.50 288 GLY A CA 1
ATOM 2340 C C . GLY A 1 288 ? -5.714 -2.014 7.667 1.00 94.50 288 GLY A C 1
ATOM 2341 O O . GLY A 1 288 ? -6.336 -0.957 7.733 1.00 94.50 288 GLY A O 1
ATOM 2342 N N . ILE A 1 289 ? -4.384 -2.064 7.709 1.00 94.44 289 ILE A N 1
ATOM 2343 C CA . ILE A 1 289 ? -3.512 -0.882 7.717 1.00 94.44 289 ILE A CA 1
ATOM 2344 C C . ILE A 1 289 ? -2.698 -0.861 6.425 1.00 94.44 289 ILE A C 1
ATOM 2346 O O . ILE A 1 289 ? -1.866 -1.729 6.221 1.00 94.44 289 ILE A O 1
ATOM 2350 N N . PHE A 1 290 ? -2.921 0.128 5.566 1.00 93.50 290 PHE A N 1
ATOM 2351 C CA . PHE A 1 290 ? -2.308 0.266 4.246 1.00 93.50 290 PHE A CA 1
ATOM 2352 C C . PHE A 1 290 ? -1.258 1.371 4.266 1.00 93.50 290 PHE A C 1
ATOM 2354 O O . PHE A 1 290 ? -1.576 2.526 4.560 1.00 93.50 290 PHE A O 1
ATOM 2361 N N . ILE A 1 291 ? -0.018 1.026 3.925 1.00 92.56 291 ILE A N 1
ATOM 2362 C CA . ILE A 1 291 ? 1.124 1.944 3.892 1.00 92.56 291 ILE A CA 1
ATOM 2363 C C . ILE A 1 291 ? 1.822 1.821 2.537 1.00 92.56 291 ILE A C 1
ATOM 2365 O O . ILE A 1 291 ? 2.066 0.712 2.084 1.00 92.56 291 ILE A O 1
ATOM 2369 N N . GLY A 1 292 ? 2.174 2.941 1.899 1.00 89.88 292 GLY A N 1
ATOM 2370 C CA . GLY A 1 292 ? 2.964 2.924 0.656 1.00 89.88 292 GLY A CA 1
ATOM 2371 C C . GLY A 1 292 ? 2.169 2.597 -0.613 1.00 89.88 292 GLY A C 1
ATOM 2372 O O . GLY A 1 292 ? 2.749 2.166 -1.600 1.00 89.88 292 GLY A O 1
ATOM 2373 N N . PHE A 1 293 ? 0.850 2.793 -0.601 1.00 88.75 293 PHE A N 1
ATOM 2374 C CA . PHE A 1 293 ? -0.019 2.570 -1.759 1.00 88.75 293 PHE A CA 1
ATOM 2375 C C . PHE A 1 293 ? -0.346 3.870 -2.501 1.00 88.75 293 PHE A C 1
ATOM 2377 O O . PHE A 1 293 ? -0.699 4.869 -1.860 1.00 88.75 293 PHE A O 1
ATOM 2384 N N . ASP A 1 294 ? -0.320 3.842 -3.839 1.00 85.38 294 ASP A N 1
ATOM 2385 C CA . ASP A 1 294 ? -0.970 4.868 -4.660 1.00 85.38 294 ASP A CA 1
ATOM 2386 C C . ASP A 1 294 ? -2.387 4.433 -5.047 1.00 85.38 294 ASP A C 1
ATOM 2388 O O . ASP A 1 294 ? -2.614 3.626 -5.940 1.00 85.38 294 ASP A O 1
ATOM 2392 N N . PHE A 1 295 ? -3.389 5.039 -4.412 1.00 83.69 295 PHE A N 1
ATOM 2393 C CA . PHE A 1 295 ? -4.801 4.745 -4.668 1.00 83.69 295 PHE A CA 1
ATOM 2394 C C . PHE A 1 295 ? -5.301 5.163 -6.062 1.00 83.69 295 PHE A C 1
ATOM 2396 O O . PHE A 1 295 ? -6.487 4.990 -6.356 1.00 83.69 295 PHE A O 1
ATOM 2403 N N . LYS A 1 296 ? -4.446 5.712 -6.929 1.00 79.69 296 LYS A N 1
ATOM 2404 C CA . LYS A 1 296 ? -4.735 5.864 -8.361 1.00 79.69 296 LYS A CA 1
ATOM 2405 C C . LYS A 1 296 ? -4.580 4.562 -9.138 1.00 79.69 296 LYS A C 1
ATOM 2407 O O . LYS A 1 296 ? -5.277 4.388 -10.136 1.00 79.69 296 LYS A O 1
ATOM 2412 N N . GLU A 1 297 ? -3.734 3.655 -8.668 1.00 78.00 297 GLU A N 1
ATOM 2413 C CA . GLU A 1 297 ? -3.412 2.423 -9.370 1.00 78.00 297 GLU A CA 1
ATOM 2414 C C . GLU A 1 297 ? -4.620 1.483 -9.421 1.00 78.00 297 GLU A C 1
ATOM 2416 O O . GLU A 1 297 ? -5.285 1.185 -8.419 1.00 78.00 297 GLU A O 1
ATOM 2421 N N . TRP A 1 298 ? -4.947 1.017 -10.625 1.00 71.81 298 TRP A N 1
ATOM 2422 C CA . TRP A 1 298 ? -6.129 0.189 -10.849 1.00 71.81 298 TRP A CA 1
ATOM 2423 C C . TRP A 1 298 ? -5.970 -1.213 -10.240 1.00 71.81 298 TRP A C 1
ATOM 2425 O O . TRP A 1 298 ? -6.952 -1.766 -9.739 1.00 71.81 298 TRP A O 1
ATOM 2435 N N . HIS A 1 299 ? -4.747 -1.753 -10.210 1.00 73.31 299 HIS A N 1
ATOM 2436 C CA . HIS A 1 299 ? -4.449 -3.082 -9.677 1.00 73.31 299 HIS A CA 1
ATOM 2437 C C . HIS A 1 299 ? -4.695 -3.176 -8.156 1.00 73.31 299 HIS A C 1
ATOM 2439 O O . HIS A 1 299 ? -4.971 -4.254 -7.629 1.00 73.31 299 HIS A O 1
ATOM 2445 N N . LEU A 1 300 ? -4.758 -2.051 -7.434 1.00 81.69 300 LEU A N 1
ATOM 2446 C CA . LEU A 1 300 ? -5.206 -2.050 -6.036 1.00 81.69 300 LEU A CA 1
ATOM 2447 C C . LEU A 1 300 ? -6.677 -2.429 -5.885 1.00 81.69 300 LEU A C 1
ATOM 2449 O O . LEU A 1 300 ? -7.057 -3.081 -4.912 1.00 81.69 300 LEU A O 1
ATOM 2453 N N . LYS A 1 301 ? -7.524 -2.098 -6.865 1.00 82.12 301 LYS A N 1
ATOM 2454 C CA . LYS A 1 301 ? -8.930 -2.526 -6.845 1.00 82.12 301 LYS A CA 1
ATOM 2455 C C . LYS A 1 301 ? -9.038 -4.044 -6.950 1.00 82.12 301 LYS A C 1
ATOM 2457 O O . LYS A 1 301 ? -9.923 -4.611 -6.312 1.00 82.12 301 LYS A O 1
ATOM 2462 N N . ILE A 1 302 ? -8.142 -4.683 -7.710 1.00 80.12 302 ILE A N 1
ATOM 2463 C CA . ILE A 1 302 ? -8.017 -6.143 -7.761 1.00 80.12 302 ILE A CA 1
ATOM 2464 C C . ILE A 1 302 ? -7.639 -6.673 -6.385 1.00 80.12 302 ILE A C 1
ATOM 2466 O O . ILE A 1 302 ? -8.370 -7.504 -5.851 1.00 80.12 302 ILE A O 1
ATOM 2470 N N . LEU A 1 303 ? -6.543 -6.174 -5.802 1.00 85.94 303 LEU A N 1
ATOM 2471 C CA . LEU A 1 303 ? -6.031 -6.645 -4.513 1.00 85.94 303 LEU A CA 1
ATOM 2472 C C . LEU A 1 303 ? -7.126 -6.622 -3.439 1.00 85.94 303 LEU A C 1
ATOM 2474 O O . LEU A 1 303 ? -7.374 -7.615 -2.754 1.00 85.94 303 LEU A O 1
ATOM 2478 N N . PHE A 1 304 ? -7.847 -5.505 -3.348 1.00 88.69 304 PHE A N 1
ATOM 2479 C CA . PHE A 1 304 ? -8.920 -5.323 -2.374 1.00 88.69 304 PHE A CA 1
ATOM 2480 C C . PHE A 1 304 ? -10.105 -6.270 -2.588 1.00 88.69 304 PHE A C 1
ATOM 2482 O O . PHE A 1 304 ? -10.773 -6.668 -1.630 1.00 88.69 304 PHE A O 1
ATOM 2489 N N . ASN A 1 305 ? -10.377 -6.624 -3.841 1.00 85.06 305 ASN A N 1
ATOM 2490 C CA . ASN A 1 305 ? -11.455 -7.530 -4.205 1.00 85.06 305 ASN A CA 1
ATOM 2491 C C . ASN A 1 305 ? -11.072 -8.996 -3.941 1.00 85.06 305 ASN A C 1
ATOM 2493 O O . ASN A 1 305 ? -11.843 -9.743 -3.348 1.00 85.06 305 ASN A O 1
ATOM 2497 N N . VAL A 1 306 ? -9.853 -9.382 -4.318 1.00 87.12 306 VAL A N 1
ATOM 2498 C CA . VAL A 1 306 ? -9.266 -10.717 -4.117 1.00 87.12 306 VAL A CA 1
ATOM 2499 C C . VAL A 1 306 ? -9.198 -11.101 -2.634 1.00 87.12 306 VAL A C 1
ATOM 2501 O O . VAL A 1 306 ? -9.434 -12.262 -2.272 1.00 87.12 306 VAL A O 1
ATOM 2504 N N . LEU A 1 307 ? -8.908 -10.119 -1.778 1.00 90.00 307 LEU A N 1
ATOM 2505 C CA . LEU A 1 307 ? -8.785 -10.278 -0.328 1.00 90.00 307 LEU A CA 1
ATOM 2506 C C . LEU A 1 307 ? -10.082 -10.012 0.450 1.00 90.00 307 LEU A C 1
ATOM 2508 O O . LEU A 1 307 ? -10.059 -10.035 1.680 1.00 90.00 307 LEU A O 1
ATOM 2512 N N . ASP A 1 308 ? -11.192 -9.755 -0.249 1.00 87.19 308 ASP A N 1
ATOM 2513 C CA . ASP A 1 308 ? -12.508 -9.459 0.329 1.00 87.19 308 ASP A CA 1
ATOM 2514 C C . ASP A 1 308 ? -12.452 -8.418 1.467 1.00 87.19 308 ASP A C 1
ATOM 2516 O O . ASP A 1 308 ? -12.807 -8.652 2.625 1.00 87.19 308 ASP A O 1
ATOM 2520 N N . LEU A 1 309 ? -11.935 -7.228 1.151 1.00 88.94 309 LEU A N 1
ATOM 2521 C CA . LEU A 1 309 ? -11.719 -6.173 2.148 1.00 88.94 309 LEU A CA 1
ATOM 2522 C C . LEU A 1 309 ? -12.974 -5.344 2.482 1.00 88.94 309 LEU A C 1
ATOM 2524 O O . LEU A 1 309 ? -12.880 -4.402 3.269 1.00 88.94 309 LEU A O 1
ATOM 2528 N N . ARG A 1 310 ? -14.136 -5.657 1.891 1.00 80.69 310 ARG A N 1
ATOM 2529 C CA . ARG A 1 310 ? -15.354 -4.821 1.963 1.00 80.69 310 ARG A CA 1
ATOM 2530 C C . ARG A 1 310 ? -16.054 -4.882 3.319 1.00 80.69 310 ARG A C 1
ATOM 2532 O O . ARG A 1 310 ? -16.542 -3.865 3.796 1.00 80.69 310 ARG A O 1
ATOM 2539 N N . ASN A 1 311 ? -16.073 -6.055 3.949 1.00 72.75 311 ASN A N 1
ATOM 2540 C CA . ASN A 1 311 ? -16.842 -6.322 5.173 1.00 72.75 311 ASN A CA 1
ATOM 2541 C C . ASN A 1 311 ? -15.972 -6.314 6.441 1.00 72.75 311 ASN A C 1
ATOM 2543 O O . ASN A 1 311 ? -16.208 -7.077 7.374 1.00 72.75 311 ASN A O 1
ATOM 2547 N N . LYS A 1 312 ? -14.932 -5.477 6.458 1.00 74.69 312 LYS A N 1
ATOM 2548 C CA . LYS A 1 312 ? -14.004 -5.362 7.587 1.00 74.69 312 LYS A CA 1
ATOM 2549 C C . LYS A 1 312 ? -14.512 -4.416 8.680 1.00 74.69 312 LYS A C 1
ATOM 2551 O O . LYS A 1 312 ? -15.232 -3.470 8.354 1.00 74.69 312 LYS A O 1
ATOM 2556 N N . PRO A 1 313 ? -14.044 -4.578 9.939 1.00 74.31 313 PRO A N 1
ATOM 2557 C CA . PRO A 1 313 ? -14.278 -3.606 11.015 1.00 74.31 313 PRO A CA 1
ATOM 2558 C C . PRO A 1 313 ? -13.877 -2.176 10.613 1.00 74.31 313 PRO A C 1
ATOM 2560 O O . PRO A 1 313 ? -14.574 -1.213 10.924 1.00 74.31 313 PRO A O 1
ATOM 2563 N N . GLY A 1 314 ? -12.787 -2.049 9.851 1.00 83.62 314 GLY A N 1
ATOM 2564 C CA . GLY A 1 314 ? -12.344 -0.809 9.223 1.00 83.62 314 GLY A CA 1
ATOM 2565 C C . GLY A 1 314 ? -11.025 -0.993 8.473 1.00 83.62 314 GLY A C 1
ATOM 2566 O O . GLY A 1 314 ? -10.270 -1.928 8.746 1.00 83.62 314 GLY A O 1
ATOM 2567 N N . ASN A 1 315 ? -10.745 -0.098 7.528 1.00 89.00 315 ASN A N 1
ATOM 2568 C CA . ASN A 1 315 ? -9.461 -0.030 6.831 1.00 89.00 315 ASN A CA 1
ATOM 2569 C C . ASN A 1 315 ? -8.860 1.369 7.005 1.00 89.00 315 ASN A C 1
ATOM 2571 O O . ASN A 1 315 ? -9.581 2.360 6.953 1.00 89.00 315 ASN A O 1
ATOM 2575 N N . TYR A 1 316 ? -7.549 1.466 7.189 1.00 88.50 316 TYR A N 1
ATOM 2576 C CA . TYR A 1 316 ? -6.827 2.720 7.376 1.00 88.50 316 TYR A CA 1
ATOM 2577 C C . TYR A 1 316 ? -5.718 2.819 6.346 1.00 88.50 316 TYR A C 1
ATOM 2579 O O . TYR A 1 316 ? -4.861 1.948 6.280 1.00 88.50 316 TYR A O 1
ATOM 2587 N N . ALA A 1 317 ? -5.727 3.880 5.553 1.00 88.00 317 ALA A N 1
ATOM 2588 C CA . ALA A 1 317 ? -4.705 4.154 4.561 1.00 88.00 317 ALA A CA 1
ATOM 2589 C C . ALA A 1 317 ? -3.885 5.372 4.962 1.00 88.00 317 ALA A C 1
ATOM 2591 O O . ALA A 1 317 ? -4.427 6.458 5.182 1.00 88.00 317 ALA A O 1
ATOM 2592 N N . PHE A 1 318 ? -2.572 5.191 4.995 1.00 83.69 318 PHE A N 1
ATOM 2593 C CA . PHE A 1 318 ? -1.609 6.235 5.299 1.00 83.69 318 PHE A CA 1
ATOM 2594 C C . PHE A 1 318 ? -0.909 6.640 4.013 1.00 83.69 318 PHE A C 1
ATOM 2596 O O . PHE A 1 318 ? -0.239 5.834 3.367 1.00 83.69 318 PHE A O 1
ATOM 2603 N N . THR A 1 319 ? -1.131 7.887 3.605 1.00 73.38 319 THR A N 1
ATOM 2604 C CA . THR A 1 319 ? -0.645 8.406 2.327 1.00 73.38 319 THR A CA 1
ATOM 2605 C C . THR A 1 319 ? 0.059 9.738 2.517 1.00 73.38 319 THR A C 1
ATOM 2607 O O . THR A 1 319 ? -0.424 10.631 3.219 1.00 73.38 319 THR A O 1
ATOM 2610 N N . GLU A 1 320 ? 1.202 9.863 1.849 1.00 67.88 320 GLU A N 1
ATOM 2611 C CA . GLU A 1 320 ? 2.038 11.063 1.834 1.00 67.88 320 GLU A CA 1
ATOM 2612 C C . GLU A 1 320 ? 1.605 12.045 0.717 1.00 67.88 320 GLU A C 1
ATOM 2614 O O . GLU A 1 320 ? 2.081 13.179 0.657 1.00 67.88 320 GLU A O 1
ATOM 2619 N N . MET A 1 321 ? 0.651 11.666 -0.150 1.00 59.03 321 MET A N 1
ATOM 2620 C CA . MET A 1 321 ? 0.329 12.408 -1.377 1.00 59.03 321 MET A CA 1
ATOM 2621 C C . MET A 1 321 ? -0.751 13.495 -1.225 1.00 59.03 321 MET A C 1
ATOM 2623 O O . MET A 1 321 ? -1.774 13.329 -0.557 1.00 59.03 321 MET A O 1
ATOM 2627 N N . LYS A 1 322 ? -0.558 14.613 -1.944 1.00 50.34 322 LYS A N 1
ATOM 2628 C CA . LYS A 1 322 ? -1.423 15.812 -1.944 1.00 50.34 322 LYS A CA 1
ATOM 2629 C C . LYS A 1 322 ? -1.981 16.172 -3.340 1.00 50.34 322 LYS A C 1
ATOM 2631 O O . LYS A 1 322 ? -1.817 17.308 -3.771 1.00 50.34 322 LYS A O 1
ATOM 2636 N N . SER A 1 323 ? -2.638 15.259 -4.069 1.00 50.97 323 SER A N 1
ATOM 2637 C CA . SER A 1 323 ? -3.249 15.603 -5.381 1.00 50.97 323 SER A CA 1
ATOM 2638 C C . SER A 1 323 ? -4.785 15.583 -5.374 1.00 50.97 323 SER A C 1
ATOM 2640 O O . SER A 1 323 ? -5.392 14.805 -4.648 1.00 50.97 323 SER A O 1
ATOM 2642 N N . ALA A 1 324 ? -5.427 16.424 -6.196 1.00 48.09 324 ALA A N 1
ATOM 2643 C CA . ALA A 1 324 ? -6.892 16.488 -6.330 1.00 48.09 324 ALA A CA 1
ATOM 2644 C C . ALA A 1 324 ? -7.487 15.269 -7.070 1.00 48.09 324 ALA A C 1
ATOM 2646 O O . ALA A 1 324 ? -8.575 14.806 -6.738 1.00 48.09 324 ALA A O 1
ATOM 2647 N N . LEU A 1 325 ? -6.741 14.685 -8.021 1.00 50.09 325 LEU A N 1
ATOM 2648 C CA . LEU A 1 325 ? -7.073 13.398 -8.661 1.00 50.09 325 LEU A CA 1
ATOM 2649 C C . LEU A 1 325 ? -7.180 12.254 -7.633 1.00 50.09 325 LEU A C 1
ATOM 2651 O O . LEU A 1 325 ? -7.954 11.315 -7.822 1.00 50.09 325 LEU A O 1
ATOM 2655 N N . LEU A 1 326 ? -6.464 12.372 -6.510 1.00 62.75 326 LEU A N 1
ATOM 2656 C CA . LEU A 1 326 ? -6.527 11.448 -5.381 1.00 62.75 326 LEU A CA 1
ATOM 2657 C C . LEU A 1 326 ? -7.909 11.451 -4.710 1.00 62.75 326 LEU A C 1
ATOM 2659 O O . LEU A 1 326 ? -8.355 10.405 -4.253 1.00 62.75 326 LEU A O 1
ATOM 2663 N N . GLU A 1 327 ? -8.619 12.584 -4.661 1.00 64.19 327 GLU A N 1
ATOM 2664 C CA . GLU A 1 327 ? -9.863 12.697 -3.883 1.00 64.19 327 GLU A CA 1
ATOM 2665 C C . GLU A 1 327 ? -10.999 11.853 -4.463 1.00 64.19 327 GLU A C 1
ATOM 2667 O O . GLU A 1 327 ? -11.710 11.177 -3.713 1.00 64.19 327 GLU A O 1
ATOM 2672 N N . ARG A 1 328 ? -11.135 11.819 -5.796 1.00 68.88 328 ARG A N 1
ATOM 2673 C CA . ARG A 1 328 ? -12.145 10.985 -6.466 1.00 68.88 328 ARG A CA 1
ATOM 2674 C C . ARG A 1 328 ? -11.888 9.497 -6.226 1.00 68.88 328 ARG A C 1
ATOM 2676 O O . ARG A 1 328 ? -12.829 8.749 -5.965 1.00 68.88 328 ARG A O 1
ATOM 2683 N N . ASN A 1 329 ? -10.625 9.079 -6.287 1.00 76.81 329 ASN A N 1
ATOM 2684 C CA . ASN A 1 329 ? -10.245 7.692 -6.036 1.00 76.81 329 ASN A CA 1
ATOM 2685 C C . ASN A 1 329 ? -10.413 7.332 -4.556 1.00 76.81 329 ASN A C 1
ATOM 2687 O O . ASN A 1 329 ? -11.016 6.310 -4.242 1.00 76.81 329 ASN A O 1
ATOM 2691 N N . MET A 1 330 ? -9.993 8.203 -3.636 1.00 78.69 330 MET A N 1
ATOM 2692 C CA . MET A 1 330 ? -10.211 8.025 -2.199 1.00 78.69 330 MET A CA 1
ATOM 2693 C C . MET A 1 330 ? -11.689 7.838 -1.862 1.00 78.69 330 MET A C 1
ATOM 2695 O O . MET A 1 330 ? -12.021 6.959 -1.075 1.00 78.69 330 MET A O 1
ATOM 2699 N N . GLU A 1 331 ? -12.592 8.614 -2.463 1.00 77.00 331 GLU A N 1
ATOM 2700 C CA . GLU A 1 331 ? -14.031 8.478 -2.214 1.00 77.00 331 GLU A CA 1
ATOM 2701 C C . GLU A 1 331 ? -14.570 7.095 -2.603 1.00 77.00 331 GLU A C 1
ATOM 2703 O O . GLU A 1 331 ? -15.376 6.520 -1.869 1.00 77.00 331 GLU A O 1
ATOM 2708 N N . TYR A 1 332 ? -14.103 6.530 -3.721 1.00 83.50 332 TYR A N 1
ATOM 2709 C CA . TYR A 1 332 ? -14.435 5.153 -4.094 1.00 83.50 332 TYR A CA 1
ATOM 2710 C C . TYR A 1 332 ? -14.032 4.181 -2.980 1.00 83.50 332 TYR A C 1
ATOM 2712 O O . TYR A 1 332 ? -14.853 3.392 -2.515 1.00 83.50 332 TYR A O 1
ATOM 2720 N N . TYR A 1 333 ? -12.801 4.292 -2.490 1.00 85.44 333 TYR A N 1
ATOM 2721 C CA . TYR A 1 333 ? -12.282 3.423 -1.443 1.00 85.44 333 TYR A CA 1
ATOM 2722 C C . TYR A 1 333 ? -12.974 3.601 -0.082 1.00 85.44 333 TYR A C 1
ATOM 2724 O O . TYR A 1 333 ? -13.254 2.610 0.593 1.00 85.44 333 TYR A O 1
ATOM 2732 N N . ARG A 1 334 ? -13.317 4.839 0.300 1.00 84.12 334 ARG A N 1
ATOM 2733 C CA . ARG A 1 334 ? -14.126 5.125 1.499 1.00 84.12 334 ARG A CA 1
ATOM 2734 C C . ARG A 1 334 ? -15.451 4.372 1.450 1.00 84.12 334 ARG A C 1
ATOM 2736 O O . ARG A 1 334 ? -15.823 3.714 2.414 1.00 84.12 334 ARG A O 1
ATOM 2743 N N . ARG A 1 335 ? -16.146 4.450 0.310 1.00 80.19 335 ARG A N 1
ATOM 2744 C CA . ARG A 1 335 ? -17.481 3.863 0.131 1.00 80.19 335 ARG A CA 1
ATOM 2745 C C . ARG A 1 335 ? -17.463 2.348 0.005 1.00 80.19 335 ARG A C 1
ATOM 2747 O O . ARG A 1 335 ? -18.323 1.694 0.577 1.00 80.19 335 ARG A O 1
ATOM 2754 N N . GLN A 1 336 ? -16.533 1.807 -0.777 1.00 83.00 336 GLN A N 1
ATOM 2755 C CA . GLN A 1 336 ? -16.528 0.380 -1.107 1.00 83.00 336 GLN A CA 1
ATOM 2756 C C . GLN A 1 336 ? -15.834 -0.475 -0.049 1.00 83.00 336 GLN A C 1
ATOM 2758 O O . GLN A 1 336 ? -16.151 -1.654 0.080 1.00 83.00 336 GLN A O 1
ATOM 2763 N N . TYR A 1 337 ? -14.894 0.106 0.697 1.00 85.00 337 TYR A N 1
ATOM 2764 C CA . TYR A 1 337 ? -14.020 -0.642 1.598 1.00 85.00 337 TYR A CA 1
ATOM 2765 C C . TYR A 1 337 ? -13.930 -0.034 2.998 1.00 85.00 337 TYR A C 1
ATOM 2767 O O . TYR A 1 337 ? -13.012 -0.373 3.735 1.00 85.00 337 TYR A O 1
ATOM 2775 N N . ASN A 1 338 ? -14.838 0.873 3.377 1.00 82.12 338 ASN A N 1
ATOM 2776 C CA . ASN A 1 338 ? -14.836 1.520 4.696 1.00 82.12 338 ASN A CA 1
ATOM 2777 C C . ASN A 1 338 ? -13.445 2.072 5.085 1.00 82.12 338 ASN A C 1
ATOM 2779 O O . ASN A 1 338 ? -12.948 1.867 6.196 1.00 82.12 338 ASN A O 1
ATOM 2783 N N . MET A 1 339 ? -12.762 2.688 4.114 1.00 84.88 339 MET A N 1
ATOM 2784 C CA . MET A 1 339 ? -11.375 3.110 4.281 1.00 84.88 339 MET A CA 1
ATOM 2785 C C . MET A 1 339 ? -11.280 4.529 4.835 1.00 84.88 339 MET A C 1
ATOM 2787 O O . MET A 1 339 ? -11.828 5.463 4.264 1.00 84.88 339 MET A O 1
ATOM 2791 N N . SER A 1 340 ? -10.532 4.710 5.915 1.00 83.94 340 SER A N 1
ATOM 2792 C CA . SER A 1 340 ? -10.172 6.003 6.487 1.00 83.94 340 SER A CA 1
ATOM 2793 C C . SER A 1 340 ? -8.790 6.413 5.995 1.00 83.94 340 SER A C 1
ATOM 2795 O O . SER A 1 340 ? -7.837 5.650 6.107 1.00 83.94 340 SER A O 1
ATOM 2797 N N . PHE A 1 341 ? -8.666 7.622 5.449 1.00 81.38 341 PHE A N 1
ATOM 2798 C CA . PHE A 1 341 ? -7.393 8.132 4.941 1.00 81.38 341 PHE A CA 1
ATOM 2799 C C . PHE A 1 341 ? -6.768 9.086 5.943 1.00 81.38 341 PHE A C 1
ATOM 2801 O O . PHE A 1 341 ? -7.358 10.117 6.275 1.00 81.38 341 PHE A O 1
ATOM 2808 N N . VAL A 1 342 ? -5.554 8.767 6.363 1.00 76.75 342 VAL A N 1
ATOM 2809 C CA . VAL A 1 342 ? -4.776 9.554 7.306 1.00 76.75 342 VAL A CA 1
ATOM 2810 C C . VAL A 1 342 ? -3.589 10.163 6.570 1.00 76.75 342 VAL A C 1
ATOM 2812 O O . VAL A 1 342 ? -2.730 9.461 6.039 1.00 76.75 342 VAL A O 1
ATOM 2815 N N . LYS A 1 343 ? -3.551 11.496 6.523 1.00 72.81 343 LYS A N 1
ATOM 2816 C CA . LYS A 1 343 ? -2.459 12.252 5.901 1.00 72.81 343 LYS A CA 1
ATOM 2817 C C . LYS A 1 343 ? -1.350 12.452 6.929 1.00 72.81 343 LYS A C 1
ATOM 2819 O O . LYS A 1 343 ? -1.428 13.379 7.733 1.00 72.81 343 LYS A O 1
ATOM 2824 N N . ASN A 1 344 ? -0.354 11.576 6.927 1.00 69.00 344 ASN A N 1
ATOM 2825 C CA . ASN A 1 344 ? 0.825 11.705 7.776 1.00 69.00 344 ASN A CA 1
ATOM 2826 C C . ASN A 1 344 ? 2.029 11.015 7.126 1.00 69.00 344 ASN A C 1
ATOM 2828 O O . ASN A 1 344 ? 1.862 10.147 6.273 1.00 69.00 344 ASN A O 1
ATOM 2832 N N . ASP A 1 345 ? 3.222 11.412 7.552 1.00 74.62 345 ASP A N 1
ATOM 2833 C CA . ASP A 1 345 ? 4.475 10.740 7.221 1.00 74.62 345 ASP A CA 1
ATOM 2834 C C . ASP A 1 345 ? 4.502 9.337 7.848 1.00 74.62 345 ASP A C 1
ATOM 2836 O O . ASP A 1 345 ? 4.136 9.163 9.018 1.00 74.62 345 ASP A O 1
ATOM 2840 N N . VAL A 1 346 ? 4.922 8.334 7.071 1.00 78.88 346 VAL A N 1
ATOM 2841 C CA . VAL A 1 346 ? 4.900 6.927 7.503 1.00 78.88 346 VAL A CA 1
ATOM 2842 C C . VAL A 1 346 ? 5.785 6.703 8.724 1.00 78.88 346 VAL A C 1
ATOM 2844 O O . VAL A 1 346 ? 5.387 6.009 9.661 1.00 78.88 346 VAL A O 1
ATOM 2847 N N . TYR A 1 347 ? 6.974 7.304 8.757 1.00 78.88 347 TYR A N 1
ATOM 2848 C CA . TYR A 1 347 ? 7.896 7.121 9.872 1.00 78.88 347 TYR A CA 1
ATOM 2849 C C . TYR A 1 347 ? 7.325 7.715 11.164 1.00 78.88 347 TYR A C 1
ATOM 2851 O O . TYR A 1 347 ? 7.308 7.047 12.199 1.00 78.88 347 TYR A O 1
ATOM 2859 N N . ARG A 1 348 ? 6.796 8.942 11.105 1.00 78.19 348 ARG A N 1
ATOM 2860 C CA . ARG A 1 348 ? 6.137 9.604 12.243 1.00 78.19 348 ARG A CA 1
ATOM 2861 C C . ARG A 1 348 ? 4.922 8.832 12.734 1.00 78.19 348 ARG A C 1
ATOM 2863 O O . ARG A 1 348 ? 4.701 8.768 13.939 1.00 78.19 348 ARG A O 1
ATOM 2870 N N . LEU A 1 349 ? 4.150 8.237 11.830 1.00 80.31 349 LEU A N 1
ATOM 2871 C CA . LEU A 1 349 ? 3.043 7.368 12.207 1.00 80.31 349 LEU A CA 1
ATOM 2872 C C . LEU A 1 349 ? 3.534 6.134 12.962 1.00 80.31 349 LEU A C 1
ATOM 2874 O O . LEU A 1 349 ? 2.998 5.826 14.019 1.00 80.31 349 LEU A O 1
ATOM 2878 N N . LEU A 1 350 ? 4.537 5.429 12.435 1.00 84.25 350 LEU A N 1
ATOM 2879 C CA . LEU A 1 350 ? 5.058 4.225 13.080 1.00 84.25 350 LEU A CA 1
ATOM 2880 C C . LEU A 1 350 ? 5.630 4.539 14.468 1.00 84.25 350 LEU A C 1
ATOM 2882 O O . LEU A 1 350 ? 5.440 3.750 15.384 1.00 84.25 350 LEU A O 1
ATOM 2886 N N . VAL A 1 351 ? 6.265 5.705 14.645 1.00 84.56 351 VAL A N 1
ATOM 2887 C CA . VAL A 1 351 ? 6.636 6.228 15.974 1.00 84.56 351 VAL A CA 1
ATOM 2888 C C . VAL A 1 351 ? 5.397 6.417 16.843 1.00 84.56 351 VAL A C 1
ATOM 2890 O O . VAL A 1 351 ? 5.383 6.008 17.996 1.00 84.56 351 VAL A O 1
ATOM 2893 N N . ALA A 1 352 ? 4.356 7.039 16.294 1.00 83.94 352 ALA A N 1
ATOM 2894 C CA . ALA A 1 352 ? 3.136 7.327 17.025 1.00 83.94 352 ALA A CA 1
ATOM 2895 C C . ALA A 1 352 ? 2.309 6.081 17.359 1.00 83.94 352 ALA A C 1
ATOM 2897 O O . ALA A 1 352 ? 1.414 6.227 18.172 1.00 83.94 352 ALA A O 1
ATOM 2898 N N . LEU A 1 353 ? 2.554 4.909 16.757 1.00 85.38 353 LEU A N 1
ATOM 2899 C CA . LEU A 1 353 ? 1.837 3.650 17.027 1.00 85.38 353 LEU A CA 1
ATOM 2900 C C . LEU A 1 353 ? 2.520 2.757 18.078 1.00 85.38 353 LEU A C 1
ATOM 2902 O O . LEU A 1 353 ? 1.919 1.773 18.511 1.00 85.38 353 LEU A O 1
ATOM 2906 N N . GLN A 1 354 ? 3.749 3.089 18.475 1.00 83.44 354 GLN A N 1
ATOM 2907 C CA . GLN A 1 354 ? 4.458 2.466 19.600 1.00 83.44 354 GLN A CA 1
ATOM 2908 C C . GLN A 1 354 ? 3.878 3.007 20.917 1.00 83.44 354 GLN A C 1
ATOM 2910 O O . GLN A 1 354 ? 3.572 2.190 21.824 1.00 83.44 354 GLN A O 1
#

Radius of gyration: 23.96 Å; chains: 1; bounding box: 55×66×50 Å